Protein AF-A0A1D6FZP4-F1 (afdb_monomer)

Organism: Zea mays (NCBI:txid4577)

Sequence (259 aa):
MMRQAGRYMAEYQALAKRHPSFRERSENTDLIVEITL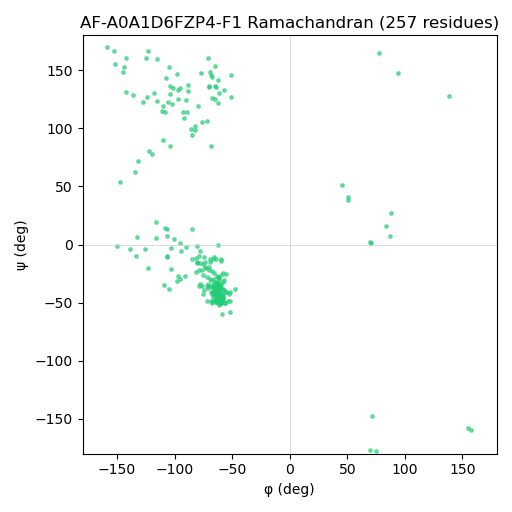QPWRAFAPDGVILFSDILTPLPAIGVPFDISDSKGPVIQSPVRSKEQVRELVPIDLDMLQFVGESLKILRNEIDGKAALLGFVGAPWTIATYIVEGGMTNTYTNIKSMCHTAPDVLKGLLSHLAQAISDYIIYQVNSGPSVYRYLIHGVDSFHLMCGSSGQNHISNRVVKAAGPKGHILNLGHGVLQKTPEEAVAHFFDVTRRLRYDTLFQGSVAEELHHVA

Nearest PDB structures (foldseek):
  2inf-assembly1_A  TM=8.864E-01  e=5.845E-16  Bacillus subtilis
  6w2o-assembly1_A  TM=7.306E-01  e=4.867E-17  Stenotrophomonas maltophilia K279a
  3gw0-assembly1_A-2  TM=8.784E-01  e=3.414E-14  Homo sapiens
  1r3w-assembly1_A-2  TM=7.003E-01  e=2.143E-15  Homo sapiens
  3gw3-assembly1_A-2  TM=6.972E-01  e=2.268E-15  Homo sapiens

Solvent-accessible surface area (backbone atoms only — not comparable to full-atom values): 14753 Å² total; per-residue (Å²): 136,96,62,83,55,46,86,87,38,67,67,48,45,55,49,40,68,76,46,71,50,64,63,57,43,46,65,34,39,68,48,21,38,52,50,33,43,49,39,42,77,74,66,64,51,69,59,43,56,60,51,65,56,65,64,67,62,34,54,33,27,67,43,61,68,47,76,43,96,88,63,40,48,37,32,88,76,47,52,84,45,64,67,55,51,68,65,50,45,78,59,43,62,78,82,45,46,47,57,31,52,26,51,38,53,46,50,61,75,48,64,75,73,38,44,43,26,48,72,42,42,26,39,62,42,51,48,46,34,43,38,62,23,26,78,75,91,74,55,62,57,54,58,48,30,55,75,78,36,44,68,41,52,50,51,45,39,52,52,38,24,49,40,50,17,54,50,41,40,48,56,51,71,37,42,92,87,56,55,33,38,39,37,32,36,72,78,52,59,68,83,72,62,55,78,90,77,49,64,62,46,57,49,46,36,53,53,38,55,46,82,74,41,69,43,84,37,52,74,87,54,86,54,94,83,58,58,64,69,58,53,51,48,52,52,51,55,59,67,64,63,47,58,84,60,70,66,68,64,69,83,78,68,72,75,76,78,79,125

Secondary structure (DSSP, 8-state):
---SSSTTSHHHHHHHHHS--HHHHHH-HHHHHHHHHHHHHHH--SEEE----TTTTTGGGT---EEETTTEEE-SS---SHHHHHT-----GGGGHHHHHHHHHHHHHHTTSSEEEEEEE-HHHHHHHHHHTB--SS-HHHHHHHHH-HHHHHHHHHHHHHHHHHHHHHHHHTSSS-EEEEEE--TTHHHHH-STT-HHHHHHHHHHT-TT-EEEE-TT---TTS-HHHHHHHHHHHHH--HHHHTSS-TTTGGGS--

pLDDT: mean 80.66, std 17.95, range [28.19, 98.0]

Mean predicted aligned error: 8.25 Å

InterPro domains:
  IPR000257 Uroporphyrinogen decarboxylase (URO-D) [PF01208] (1-178)
  IPR000257 Uroporphyrinogen decarboxylase (URO-D) [PF01208] (203-240)
  IPR000257 Uroporphyrinogen decarboxylase (URO-D) [PS00907] (117-133)
  IPR038071 UROD/MetE-like superfamily [G3DSA:3.20.20.210] (1-185)
  IPR038071 UROD/MetE-like superfamily [G3DSA:3.20.20.210] (186-243)
  IPR038071 UROD/MetE-like superfamily [SSF51726] (1-243)

Foldseek 3Di:
DDDLFDDVDPVRVVVCVVVVDPCCCAQALVSQLVRQCVSCVVPVDQETEGPHDQCLQQVQQVFDWDQDPVFGIFTPQAQQDLVSLVNTHAGDCVSVVSLLSNLAVNCVVNVNSHFYEYEHEQLVVNNLCRNVRGDDDPSVRVLVCLPPPVVSNLSSLVRSLRNLLVVLLSNPVSDPDGYAYEHEAPQPDCVRRHDDSPLVSVLSNQVSNALNYYHYDDHVPDDPPHDVVSVVVVVVSVVVSDSVVSPPDDPPPPPPPDD

Radius of gyration: 18.31 Å; Cα contacts (8 Å, |Δi|>4): 352; chains: 1; bounding box: 52×38×46 Å

Structure (mmCIF, N/CA/C/O backbone):
data_AF-A0A1D6FZP4-F1
#
_entry.id   AF-A0A1D6FZP4-F1
#
loop_
_atom_site.group_PDB
_atom_site.id
_atom_site.type_symbol
_atom_site.label_atom_id
_atom_site.label_alt_id
_atom_site.label_comp_id
_atom_site.label_asym_id
_atom_site.label_entity_id
_atom_site.label_seq_id
_atom_site.pdbx_PDB_ins_code
_atom_site.Cartn_x
_atom_site.Cartn_y
_atom_site.Cartn_z
_atom_site.occupancy
_atom_site.B_iso_or_equiv
_atom_site.auth_seq_id
_atom_site.auth_comp_id
_atom_site.auth_asym_id
_atom_site.auth_atom_id
_atom_site.pdbx_PDB_model_num
ATOM 1 N N . MET A 1 1 ? 16.747 -7.861 6.002 1.00 40.16 1 MET A N 1
ATOM 2 C CA . MET A 1 1 ? 15.660 -7.044 5.415 1.00 40.16 1 MET A CA 1
ATOM 3 C C . MET A 1 1 ? 15.426 -7.548 3.996 1.00 40.16 1 MET A C 1
ATOM 5 O O . MET A 1 1 ? 16.358 -7.472 3.212 1.00 40.16 1 MET A O 1
ATOM 9 N N . MET A 1 2 ? 14.255 -8.124 3.690 1.00 53.00 2 MET A N 1
ATOM 10 C CA . MET A 1 2 ? 13.933 -8.709 2.374 1.00 53.00 2 MET A CA 1
ATOM 11 C C . MET A 1 2 ? 13.001 -7.773 1.587 1.00 53.00 2 MET A C 1
ATOM 13 O O . MET A 1 2 ? 11.783 -7.895 1.660 1.00 53.00 2 MET A O 1
ATOM 17 N N . ARG A 1 3 ? 13.571 -6.786 0.887 1.00 69.12 3 ARG A N 1
ATOM 18 C CA . ARG A 1 3 ? 12.860 -5.930 -0.082 1.00 69.12 3 ARG A CA 1
ATOM 19 C C . ARG A 1 3 ? 13.598 -6.039 -1.414 1.00 69.12 3 ARG A C 1
ATOM 21 O O . ARG A 1 3 ? 14.808 -5.843 -1.415 1.00 69.12 3 ARG A O 1
ATOM 28 N N . GLN A 1 4 ? 12.897 -6.371 -2.503 1.00 75.25 4 GLN A N 1
ATOM 29 C CA . GLN A 1 4 ? 13.519 -6.575 -3.822 1.00 75.25 4 GLN A CA 1
ATOM 30 C C . GLN A 1 4 ? 14.142 -5.286 -4.364 1.00 75.25 4 GLN A C 1
ATOM 32 O O . GLN A 1 4 ? 15.299 -5.297 -4.760 1.00 75.25 4 GLN A O 1
ATOM 37 N N . ALA A 1 5 ? 13.413 -4.171 -4.324 1.00 76.62 5 ALA A N 1
ATOM 38 C CA . ALA A 1 5 ? 13.934 -2.841 -4.623 1.00 76.62 5 ALA A CA 1
ATOM 39 C C . ALA A 1 5 ? 14.144 -2.064 -3.317 1.00 76.62 5 ALA A C 1
ATOM 41 O O . ALA A 1 5 ? 13.293 -2.092 -2.419 1.00 76.62 5 ALA A O 1
ATOM 42 N N . GLY A 1 6 ? 15.273 -1.365 -3.185 1.00 81.31 6 GLY A N 1
ATOM 43 C CA . GLY A 1 6 ? 15.480 -0.482 -2.042 1.00 81.31 6 GLY A CA 1
ATOM 44 C C . GLY A 1 6 ? 16.931 -0.212 -1.678 1.00 81.31 6 GLY A C 1
ATOM 45 O O . GLY A 1 6 ? 17.852 -0.344 -2.474 1.00 81.31 6 GLY A O 1
ATOM 46 N N . ARG A 1 7 ? 17.122 0.179 -0.413 1.00 84.31 7 ARG A N 1
ATOM 47 C CA . ARG A 1 7 ? 18.347 0.807 0.113 1.00 84.31 7 ARG A CA 1
ATOM 48 C C . ARG A 1 7 ? 19.626 -0.024 -0.017 1.00 84.31 7 ARG A C 1
ATOM 50 O O . ARG A 1 7 ? 20.690 0.532 0.207 1.00 84.31 7 ARG A O 1
ATOM 57 N N . TYR A 1 8 ? 19.552 -1.309 -0.350 1.00 85.38 8 TYR A N 1
ATOM 58 C CA . TYR A 1 8 ? 20.747 -2.126 -0.567 1.00 85.38 8 TYR A CA 1
ATOM 59 C C . TYR A 1 8 ? 21.385 -1.899 -1.951 1.00 85.38 8 TYR A C 1
ATOM 61 O O . TYR A 1 8 ? 22.575 -2.153 -2.105 1.00 85.38 8 TYR A O 1
ATOM 69 N N . MET A 1 9 ? 20.631 -1.398 -2.939 1.00 89.88 9 MET A N 1
ATOM 70 C CA . MET A 1 9 ? 21.132 -1.145 -4.294 1.00 89.88 9 MET A CA 1
ATOM 71 C C . MET A 1 9 ? 21.722 0.262 -4.408 1.00 89.88 9 MET A C 1
ATOM 73 O O . MET A 1 9 ? 21.079 1.245 -4.032 1.00 89.88 9 MET A O 1
ATOM 77 N N . ALA A 1 10 ? 22.923 0.373 -4.980 1.00 92.94 10 ALA A N 1
ATOM 78 C CA . ALA A 1 10 ? 23.576 1.662 -5.215 1.00 92.94 10 ALA A CA 1
ATOM 79 C C . ALA A 1 10 ? 22.752 2.569 -6.150 1.00 92.94 10 ALA A C 1
ATOM 81 O O . ALA A 1 10 ? 22.640 3.769 -5.902 1.00 92.94 10 ALA A O 1
ATOM 82 N N . GLU A 1 11 ? 22.114 1.989 -7.170 1.00 93.88 11 GLU A N 1
ATOM 83 C CA . GLU A 1 11 ? 21.242 2.700 -8.115 1.00 93.88 11 GLU A CA 1
ATOM 84 C C . GLU A 1 11 ? 20.027 3.325 -7.417 1.00 93.88 11 GLU A C 1
ATOM 86 O O . GLU A 1 11 ? 19.772 4.522 -7.569 1.00 93.88 11 GLU A O 1
ATOM 91 N N . TYR A 1 12 ? 19.343 2.564 -6.554 1.00 93.56 12 TYR A N 1
ATOM 92 C CA . TYR A 1 12 ? 18.259 3.091 -5.724 1.00 93.56 12 TYR A CA 1
ATOM 93 C C . TYR A 1 12 ? 18.743 4.222 -4.813 1.00 93.56 12 TYR A C 1
ATOM 95 O O . TYR A 1 12 ? 18.070 5.243 -4.690 1.00 93.56 12 TYR A O 1
ATOM 103 N N . GLN A 1 13 ? 19.900 4.065 -4.159 1.00 92.38 13 GLN A N 1
ATOM 104 C CA . GLN A 1 13 ? 20.450 5.109 -3.290 1.00 92.38 13 GLN A CA 1
ATOM 105 C C . GLN A 1 13 ? 20.763 6.392 -4.071 1.00 92.38 13 GLN A C 1
ATOM 107 O O . GLN A 1 13 ? 20.492 7.484 -3.575 1.00 92.38 13 GLN A O 1
ATOM 112 N N . ALA A 1 14 ? 21.313 6.282 -5.284 1.00 95.38 14 ALA A N 1
ATOM 113 C CA . ALA A 1 14 ? 21.582 7.429 -6.146 1.00 95.38 14 ALA A CA 1
ATOM 114 C C . ALA A 1 14 ? 20.284 8.131 -6.575 1.00 95.38 14 ALA A C 1
ATOM 116 O O . ALA A 1 14 ? 20.193 9.355 -6.492 1.00 95.38 14 ALA A O 1
ATOM 117 N N . LEU A 1 15 ? 19.257 7.364 -6.955 1.00 94.94 15 LEU A N 1
ATOM 118 C CA . LEU A 1 15 ? 17.934 7.896 -7.284 1.00 94.94 15 LEU A CA 1
ATOM 119 C C . LEU A 1 15 ? 17.285 8.570 -6.067 1.00 94.94 15 LEU A C 1
ATOM 121 O O . LEU A 1 15 ? 16.807 9.694 -6.180 1.00 94.94 15 LEU A O 1
ATOM 125 N N . ALA A 1 16 ? 17.348 7.948 -4.889 1.00 92.62 16 ALA A N 1
ATOM 126 C CA . ALA A 1 16 ? 16.826 8.494 -3.636 1.00 92.62 16 ALA A CA 1
ATOM 127 C C . ALA A 1 16 ? 17.522 9.793 -3.200 1.00 92.62 16 ALA A C 1
ATOM 129 O O . ALA A 1 16 ? 16.909 10.609 -2.527 1.00 92.62 16 ALA A O 1
ATOM 130 N N . LYS A 1 17 ? 18.793 10.003 -3.570 1.00 94.25 17 LYS A N 1
ATOM 131 C CA . LYS A 1 17 ? 19.485 11.282 -3.336 1.00 94.25 17 LYS A CA 1
ATOM 132 C C . LYS A 1 17 ? 18.964 12.397 -4.244 1.00 94.25 17 LYS A C 1
ATOM 134 O O . LYS A 1 17 ? 18.947 13.545 -3.820 1.00 94.25 17 LYS A O 1
ATOM 139 N N . ARG A 1 18 ? 18.558 12.068 -5.477 1.00 95.75 18 ARG A N 1
ATOM 140 C CA . ARG A 1 18 ? 17.974 13.029 -6.432 1.00 95.75 18 ARG A CA 1
ATOM 141 C C . ARG A 1 18 ? 16.506 13.334 -6.127 1.00 95.75 18 ARG A C 1
ATOM 143 O O . ARG A 1 18 ? 16.094 14.475 -6.274 1.00 95.75 18 ARG A O 1
ATOM 150 N N . HIS A 1 19 ? 15.769 12.329 -5.658 1.00 94.81 19 HIS A N 1
ATOM 151 C CA . HIS A 1 19 ? 14.359 12.407 -5.270 1.00 94.81 19 HIS A CA 1
ATOM 152 C C . HIS A 1 19 ? 14.227 12.039 -3.782 1.00 94.81 19 HIS A C 1
ATOM 154 O O . HIS A 1 19 ? 13.910 10.888 -3.452 1.00 94.81 19 HIS A O 1
ATOM 160 N N . PRO A 1 20 ? 14.552 12.968 -2.859 1.00 90.25 20 PRO A N 1
ATOM 161 C CA . PRO A 1 20 ? 14.614 12.673 -1.426 1.00 90.25 20 PRO A CA 1
ATOM 162 C C . PRO A 1 20 ? 13.252 12.267 -0.854 1.00 90.25 20 PRO A C 1
ATOM 164 O O . PRO A 1 20 ? 13.182 11.387 0.011 1.00 90.25 20 PRO A O 1
ATOM 167 N N . SER A 1 21 ? 12.164 12.834 -1.383 1.00 90.81 21 SER A N 1
ATOM 168 C CA . SER A 1 21 ? 10.808 12.510 -0.952 1.00 90.81 21 SER A CA 1
ATOM 169 C C . SER A 1 21 ? 10.459 11.058 -1.282 1.00 90.81 21 SER A C 1
ATOM 171 O O . SER A 1 21 ? 10.567 10.591 -2.417 1.00 90.81 21 SER A O 1
ATOM 173 N N . PHE A 1 22 ? 10.037 10.306 -0.266 1.00 89.75 22 PHE A N 1
ATOM 174 C CA . PHE A 1 22 ? 9.531 8.952 -0.481 1.00 89.75 22 PHE A CA 1
ATOM 175 C C . PHE A 1 22 ? 8.152 8.962 -1.153 1.00 89.75 22 PHE A C 1
ATOM 177 O O . PHE A 1 22 ? 7.908 8.111 -2.007 1.00 89.75 22 PHE A O 1
ATOM 184 N N . ARG A 1 23 ? 7.286 9.937 -0.825 1.00 90.31 23 ARG A N 1
ATOM 185 C CA . ARG A 1 23 ? 5.983 10.093 -1.495 1.00 90.31 23 ARG A CA 1
ATOM 186 C C . ARG A 1 23 ? 6.171 10.341 -2.984 1.00 90.31 23 ARG A C 1
ATOM 188 O O . ARG A 1 23 ? 5.616 9.604 -3.778 1.00 90.31 23 ARG A O 1
ATOM 195 N N . GLU A 1 24 ? 7.067 11.253 -3.363 1.00 94.12 24 GLU A N 1
ATOM 196 C CA . GLU A 1 24 ? 7.380 11.507 -4.778 1.00 94.12 24 GLU A CA 1
ATOM 197 C C . GLU A 1 24 ? 7.765 10.215 -5.512 1.00 94.12 24 GLU A C 1
ATOM 199 O O . GLU A 1 24 ? 7.201 9.887 -6.548 1.00 94.12 24 GLU A O 1
ATOM 204 N N . ARG A 1 25 ? 8.671 9.419 -4.935 1.00 94.44 25 ARG A N 1
ATOM 205 C CA . ARG A 1 25 ? 9.115 8.158 -5.547 1.00 94.44 25 ARG A CA 1
ATOM 206 C C . ARG A 1 25 ? 8.046 7.067 -5.604 1.00 94.44 25 ARG A C 1
ATOM 208 O O . ARG A 1 25 ? 8.200 6.143 -6.393 1.00 94.44 25 ARG A O 1
ATOM 215 N N . SER A 1 26 ? 7.027 7.129 -4.750 1.00 92.19 26 SER A N 1
ATOM 216 C CA . SER A 1 26 ? 5.940 6.139 -4.674 1.00 92.19 26 SER A CA 1
ATOM 217 C C . SER A 1 26 ? 4.631 6.612 -5.312 1.00 92.19 26 SER A C 1
ATOM 219 O O . SER A 1 26 ? 3.688 5.826 -5.383 1.00 92.19 26 SER A O 1
ATOM 221 N N . GLU A 1 27 ? 4.585 7.856 -5.801 1.00 94.75 27 GLU A N 1
ATOM 222 C CA . GLU A 1 27 ? 3.413 8.482 -6.433 1.00 94.75 27 GLU A CA 1
ATOM 223 C C . GLU A 1 27 ? 3.715 9.035 -7.843 1.00 94.75 27 GLU A C 1
ATOM 225 O O . GLU A 1 27 ? 2.812 9.489 -8.539 1.00 94.75 27 GLU A O 1
ATOM 230 N N . ASN A 1 28 ? 4.970 8.973 -8.306 1.00 96.81 28 ASN A N 1
ATOM 231 C CA . ASN A 1 28 ? 5.364 9.331 -9.670 1.00 96.81 28 ASN A CA 1
ATOM 232 C C . ASN A 1 28 ? 5.585 8.076 -10.529 1.00 96.81 28 ASN A C 1
ATOM 234 O O . ASN A 1 28 ? 6.464 7.268 -10.224 1.00 96.81 28 ASN A O 1
ATOM 238 N N . THR A 1 29 ? 4.828 7.948 -11.622 1.00 97.25 29 THR A N 1
ATOM 239 C CA . THR A 1 29 ? 4.851 6.788 -12.528 1.00 97.25 29 THR A CA 1
ATOM 240 C C . THR A 1 29 ? 6.261 6.422 -13.009 1.00 97.25 29 THR A C 1
ATOM 242 O O . THR A 1 29 ? 6.660 5.264 -12.889 1.00 97.25 29 THR A O 1
ATOM 245 N N . ASP A 1 30 ? 7.057 7.387 -13.480 1.00 97.62 30 ASP A N 1
ATOM 246 C CA . ASP A 1 30 ? 8.403 7.121 -14.010 1.00 97.62 30 ASP A CA 1
ATOM 247 C C . ASP A 1 30 ? 9.347 6.595 -12.922 1.00 97.62 30 ASP A C 1
ATOM 249 O O . ASP A 1 30 ? 10.099 5.640 -13.135 1.00 97.62 30 ASP A O 1
ATOM 253 N N . LEU A 1 31 ? 9.283 7.185 -11.724 1.00 97.88 31 LEU A N 1
ATOM 254 C CA . LEU A 1 31 ? 10.105 6.761 -10.590 1.00 97.88 31 LEU A CA 1
ATOM 255 C C . LEU A 1 31 ? 9.691 5.380 -10.076 1.00 97.88 31 LEU A C 1
ATOM 257 O O . LEU A 1 31 ? 10.561 4.563 -9.771 1.00 97.88 31 LEU A O 1
ATOM 261 N N . ILE A 1 32 ? 8.388 5.096 -10.011 1.00 96.88 32 ILE A N 1
ATOM 262 C CA . ILE A 1 32 ? 7.859 3.784 -9.619 1.00 96.88 32 ILE A CA 1
ATOM 263 C C . ILE A 1 32 ? 8.359 2.708 -10.582 1.00 96.88 32 ILE A C 1
ATOM 265 O O . ILE A 1 32 ? 8.885 1.683 -10.133 1.00 96.88 32 ILE A O 1
ATOM 269 N N . VAL A 1 33 ? 8.211 2.934 -11.891 1.00 97.31 33 VAL A N 1
ATOM 270 C CA . VAL A 1 33 ? 8.641 1.992 -12.931 1.00 97.31 33 VAL A CA 1
ATOM 271 C C . VAL A 1 33 ? 10.145 1.755 -12.838 1.00 97.31 33 VAL A C 1
ATOM 273 O O . VAL A 1 33 ? 10.579 0.606 -12.747 1.00 97.31 33 VAL A O 1
ATOM 276 N N . GLU A 1 34 ? 10.940 2.824 -12.784 1.00 97.56 34 GLU A N 1
ATOM 277 C CA . GLU A 1 34 ? 12.398 2.729 -12.721 1.00 97.56 34 GLU A CA 1
ATOM 278 C C . GLU A 1 34 ? 12.866 1.953 -11.485 1.00 97.56 34 GLU A C 1
ATOM 280 O O . GLU A 1 34 ? 13.624 0.990 -11.605 1.00 97.56 34 GLU A O 1
ATOM 285 N N . ILE A 1 35 ? 12.372 2.308 -10.296 1.00 97.12 35 ILE A N 1
ATOM 286 C CA . ILE A 1 35 ? 12.748 1.631 -9.047 1.00 97.12 35 ILE A CA 1
ATOM 287 C C . ILE A 1 35 ? 12.330 0.156 -9.073 1.00 97.12 35 ILE A C 1
ATOM 289 O O . ILE A 1 35 ? 13.083 -0.706 -8.616 1.00 97.12 35 ILE A O 1
ATOM 293 N N . THR A 1 36 ? 11.144 -0.146 -9.602 1.00 95.69 36 THR A N 1
ATOM 294 C CA . THR A 1 36 ? 10.637 -1.521 -9.683 1.00 95.69 36 THR A CA 1
ATOM 295 C C . THR A 1 36 ? 11.490 -2.387 -10.617 1.00 95.69 36 THR A C 1
ATOM 297 O O . THR A 1 36 ? 11.746 -3.553 -10.313 1.00 95.69 36 THR A O 1
ATOM 300 N N . LEU A 1 37 ? 11.978 -1.828 -11.731 1.00 96.62 37 LEU A N 1
ATOM 301 C CA . LEU A 1 37 ? 12.765 -2.566 -12.722 1.00 96.62 37 LEU A CA 1
ATOM 302 C C . LEU A 1 37 ? 14.241 -2.749 -12.342 1.00 96.62 37 LEU A C 1
ATOM 304 O O . LEU A 1 37 ? 14.892 -3.619 -12.915 1.00 96.62 37 LEU A O 1
ATOM 308 N N . GLN A 1 38 ? 14.782 -2.001 -11.378 1.00 96.38 38 GLN A N 1
ATOM 309 C CA . GLN A 1 38 ? 16.175 -2.159 -10.923 1.00 96.38 38 GLN A CA 1
ATOM 310 C C . GLN A 1 38 ? 16.538 -3.610 -10.543 1.00 96.38 38 GLN A C 1
ATOM 312 O O . GLN A 1 38 ? 17.439 -4.180 -11.163 1.00 96.38 38 GLN A O 1
ATOM 317 N N . PRO A 1 39 ? 15.853 -4.270 -9.584 1.00 94.00 39 PRO A N 1
ATOM 318 C CA . PRO A 1 39 ? 16.150 -5.666 -9.261 1.00 94.00 39 PRO A CA 1
ATOM 319 C C . PRO A 1 39 ? 15.821 -6.623 -10.410 1.00 94.00 39 PRO A C 1
ATOM 321 O O . PRO A 1 39 ? 16.486 -7.648 -10.553 1.00 94.00 39 PRO A O 1
ATOM 324 N N . TRP A 1 40 ? 14.826 -6.291 -11.240 1.00 94.31 40 TRP A N 1
ATOM 325 C CA . TRP A 1 40 ? 14.488 -7.074 -12.427 1.00 94.31 40 TRP A CA 1
ATOM 326 C C . TRP A 1 40 ? 15.654 -7.128 -13.419 1.00 94.31 40 TRP A C 1
ATOM 328 O O . TRP A 1 40 ? 16.078 -8.211 -13.810 1.00 94.31 40 TRP A O 1
ATOM 338 N N . ARG A 1 41 ? 16.236 -5.973 -13.755 1.00 95.44 41 ARG A N 1
ATOM 339 C CA . ARG A 1 41 ? 17.390 -5.860 -14.658 1.00 95.44 41 ARG A CA 1
ATOM 340 C C . ARG A 1 41 ? 18.649 -6.501 -14.072 1.00 95.44 41 ARG A C 1
ATOM 342 O O . ARG A 1 41 ? 19.420 -7.102 -14.812 1.00 95.44 41 ARG A O 1
ATOM 349 N N . ALA A 1 42 ? 18.853 -6.382 -12.760 1.00 94.25 42 ALA A N 1
ATOM 350 C CA . ALA A 1 42 ? 20.051 -6.889 -12.096 1.00 94.25 42 ALA A CA 1
ATOM 351 C C . ALA A 1 42 ? 20.054 -8.416 -11.911 1.00 94.25 42 ALA A C 1
ATOM 353 O O . ALA A 1 42 ? 21.118 -9.032 -11.982 1.00 94.25 42 ALA A O 1
ATOM 354 N N . PHE A 1 43 ? 18.891 -9.025 -11.646 1.00 93.69 43 PHE A N 1
ATOM 355 C CA . PHE A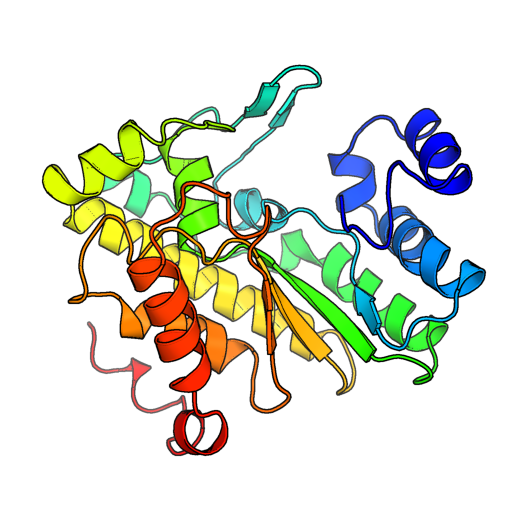 1 43 ? 18.823 -10.416 -11.176 1.00 93.69 43 PHE A CA 1
ATOM 356 C C . PHE A 1 43 ? 17.797 -11.298 -11.894 1.00 93.69 43 PHE A C 1
ATOM 358 O O . PHE A 1 43 ? 17.801 -12.503 -11.661 1.00 93.69 43 PHE A O 1
ATOM 365 N N . ALA A 1 44 ? 16.922 -10.727 -12.725 1.00 92.81 44 ALA A N 1
ATOM 366 C CA . ALA A 1 44 ? 15.853 -11.436 -13.430 1.00 92.81 44 ALA A CA 1
ATOM 367 C C . ALA A 1 44 ? 15.039 -12.428 -12.551 1.00 92.81 44 ALA A C 1
ATOM 369 O O . ALA A 1 44 ? 14.896 -13.593 -12.921 1.00 92.81 44 ALA A O 1
ATOM 370 N N . PRO A 1 45 ? 14.517 -12.014 -11.374 1.00 92.25 45 PRO A N 1
ATOM 371 C CA . PRO A 1 45 ? 13.728 -12.882 -10.500 1.00 92.25 45 PRO A CA 1
ATOM 372 C C . PRO A 1 45 ? 12.403 -13.313 -11.142 1.00 92.25 45 PRO A C 1
ATOM 374 O O . PRO A 1 45 ? 11.792 -12.552 -11.884 1.00 92.25 45 PRO A O 1
ATOM 377 N N . ASP A 1 46 ? 11.868 -14.464 -10.731 1.00 90.44 46 ASP A N 1
ATOM 378 C CA . ASP A 1 46 ? 10.577 -14.985 -11.220 1.00 90.44 46 ASP A CA 1
ATOM 379 C C . ASP A 1 46 ? 9.360 -14.107 -10.863 1.00 90.44 46 ASP A C 1
ATOM 381 O O . ASP A 1 46 ? 8.258 -14.306 -11.381 1.00 90.44 46 ASP A O 1
ATOM 385 N N . GLY A 1 47 ? 9.533 -13.143 -9.955 1.00 88.94 47 GLY A N 1
ATOM 386 C CA . GLY A 1 47 ? 8.494 -12.215 -9.530 1.00 88.94 47 GLY A CA 1
ATOM 387 C C . GLY A 1 47 ? 9.042 -10.815 -9.285 1.00 88.94 47 GLY A C 1
ATOM 388 O O . GLY A 1 47 ? 10.019 -10.652 -8.553 1.00 88.94 47 GLY A O 1
ATOM 389 N N . VAL A 1 48 ? 8.366 -9.817 -9.848 1.00 91.19 48 VAL A N 1
ATOM 390 C CA . VAL A 1 48 ? 8.666 -8.389 -9.713 1.00 91.19 48 VAL A CA 1
ATOM 391 C C . VAL A 1 48 ? 7.510 -7.722 -8.983 1.00 91.19 48 VAL A C 1
ATOM 393 O O . VAL A 1 48 ? 6.366 -7.822 -9.418 1.00 91.19 48 VAL A O 1
ATOM 396 N N . ILE A 1 49 ? 7.788 -7.054 -7.867 1.00 91.06 49 ILE A N 1
ATOM 397 C CA . ILE A 1 49 ? 6.765 -6.367 -7.071 1.00 91.06 49 ILE A CA 1
ATOM 398 C C . ILE A 1 49 ? 6.752 -4.863 -7.324 1.00 91.06 49 ILE A C 1
ATOM 400 O O . ILE A 1 49 ? 7.804 -4.229 -7.305 1.00 91.06 49 ILE A O 1
ATOM 404 N N . LEU A 1 50 ? 5.553 -4.300 -7.500 1.00 92.56 50 LEU A N 1
ATOM 405 C CA . LEU A 1 50 ? 5.337 -2.859 -7.599 1.00 92.56 50 LEU A CA 1
ATOM 406 C C . LEU A 1 50 ? 5.998 -2.121 -6.424 1.00 92.56 50 LEU A C 1
ATOM 408 O O . LEU A 1 50 ? 5.720 -2.410 -5.256 1.00 92.56 50 LEU A O 1
ATOM 412 N N . PHE A 1 51 ? 6.828 -1.125 -6.728 1.00 93.75 51 PHE A N 1
ATOM 413 C CA . PHE A 1 51 ? 7.294 -0.169 -5.733 1.00 93.75 51 PHE A CA 1
ATOM 414 C C . PHE A 1 51 ? 6.152 0.781 -5.341 1.00 93.75 51 PHE A C 1
ATOM 416 O O . PHE A 1 51 ? 5.767 1.656 -6.107 1.00 93.75 51 PHE A O 1
ATOM 423 N N . SER A 1 52 ? 5.595 0.598 -4.146 1.00 90.50 52 SER A N 1
ATOM 424 C CA . SER A 1 52 ? 4.507 1.422 -3.609 1.00 90.50 52 SER A CA 1
ATOM 425 C C . SER A 1 52 ? 4.549 1.433 -2.077 1.00 90.50 52 SER A C 1
ATOM 427 O O . SER A 1 52 ? 5.253 0.623 -1.459 1.00 90.50 52 SER A O 1
ATOM 429 N N . ASP A 1 53 ? 3.811 2.351 -1.456 1.00 91.12 53 ASP A N 1
ATOM 430 C CA . ASP A 1 53 ? 3.613 2.390 -0.011 1.00 91.12 53 ASP A CA 1
ATOM 431 C C . ASP A 1 53 ? 2.282 1.733 0.372 1.00 91.12 53 ASP A C 1
ATOM 433 O O . ASP A 1 53 ? 1.290 1.825 -0.349 1.00 91.12 53 ASP A O 1
ATOM 437 N N . ILE A 1 54 ? 2.218 1.083 1.538 1.00 90.81 54 ILE A N 1
ATOM 438 C CA . ILE A 1 54 ? 0.942 0.510 1.998 1.00 90.81 54 ILE A CA 1
ATOM 439 C C . ILE A 1 54 ? -0.096 1.597 2.306 1.00 90.81 54 ILE A C 1
ATOM 441 O O . ILE A 1 54 ? -1.290 1.315 2.251 1.00 90.81 54 ILE A O 1
ATOM 445 N N . LEU A 1 55 ? 0.342 2.819 2.624 1.00 94.06 55 LEU A N 1
ATOM 446 C CA . LEU A 1 55 ? -0.513 3.952 2.967 1.00 94.06 55 LEU A CA 1
ATOM 447 C C . LEU A 1 55 ? -0.913 4.786 1.746 1.00 94.06 55 LEU A C 1
ATOM 449 O O . LEU A 1 55 ? -1.704 5.712 1.900 1.00 94.06 55 LEU A O 1
ATOM 453 N N . THR A 1 56 ? -0.435 4.452 0.541 1.00 94.31 56 THR A N 1
ATOM 454 C CA . THR A 1 56 ? -0.804 5.136 -0.711 1.00 94.31 56 THR A CA 1
ATOM 455 C C . THR A 1 56 ? -2.324 5.347 -0.874 1.00 94.31 56 THR A C 1
ATOM 457 O O . THR A 1 56 ? -2.707 6.433 -1.297 1.00 94.31 56 THR A O 1
ATOM 460 N N . PRO A 1 57 ? -3.218 4.407 -0.489 1.00 95.31 57 PRO A N 1
ATOM 461 C CA . PRO A 1 57 ? -4.667 4.614 -0.604 1.00 95.31 57 PRO A CA 1
ATOM 462 C C . PRO A 1 57 ? -5.288 5.574 0.423 1.00 95.31 57 PRO A C 1
ATOM 464 O O . PRO A 1 57 ? -6.461 5.907 0.285 1.00 95.31 57 PRO A O 1
ATOM 467 N N . LEU A 1 58 ? -4.568 5.991 1.473 1.00 96.19 58 LEU A N 1
ATOM 468 C CA . LEU A 1 58 ? -5.161 6.760 2.576 1.00 96.19 58 LEU A CA 1
ATOM 469 C C . LEU A 1 58 ? -5.772 8.104 2.143 1.00 96.19 58 LEU A C 1
ATOM 471 O O . LEU A 1 58 ? -6.919 8.365 2.515 1.00 96.19 58 LEU A O 1
ATOM 475 N N . PRO A 1 59 ? -5.097 8.942 1.329 1.00 96.50 59 PRO A N 1
ATOM 476 C CA . PRO A 1 59 ? -5.692 10.194 0.873 1.00 96.50 59 PRO A CA 1
ATOM 477 C C . PRO A 1 59 ? -6.966 9.966 0.050 1.00 96.50 59 PRO A C 1
ATOM 479 O O . PRO A 1 59 ? -7.914 10.732 0.185 1.00 96.50 59 PRO A O 1
ATOM 482 N N . ALA A 1 60 ? -7.019 8.874 -0.723 1.00 97.25 60 ALA A N 1
ATOM 483 C CA . ALA A 1 60 ? -8.166 8.510 -1.554 1.00 97.25 60 ALA A CA 1
ATOM 484 C C . ALA A 1 60 ? -9.406 8.076 -0.750 1.00 97.25 60 ALA A C 1
ATOM 486 O O . ALA A 1 60 ? -10.497 8.040 -1.305 1.00 97.25 60 ALA A O 1
ATOM 487 N N . ILE A 1 61 ? -9.264 7.768 0.545 1.00 97.75 61 ILE A N 1
ATOM 488 C CA . ILE A 1 61 ? -10.386 7.501 1.468 1.00 97.75 61 ILE A CA 1
ATOM 489 C C . ILE A 1 61 ? -10.622 8.649 2.463 1.00 97.75 61 ILE A C 1
ATOM 491 O O . ILE A 1 61 ? -11.328 8.486 3.458 1.00 97.75 61 ILE A O 1
ATOM 495 N N . GLY A 1 62 ? -10.018 9.817 2.218 1.00 96.62 62 GLY A N 1
ATOM 496 C CA . GLY A 1 62 ? -10.179 11.006 3.058 1.00 96.62 62 GLY A CA 1
ATOM 497 C C . GLY A 1 62 ? -9.262 11.058 4.282 1.00 96.62 62 GLY A C 1
ATOM 498 O O . GLY A 1 62 ? -9.503 11.853 5.186 1.00 96.62 62 GLY A O 1
ATOM 499 N N . VAL A 1 63 ? -8.200 10.246 4.331 1.00 97.12 63 VAL A N 1
ATOM 500 C CA . VAL A 1 63 ? -7.215 10.256 5.425 1.00 97.12 63 VAL A CA 1
ATOM 501 C C . VAL A 1 63 ? -5.878 10.807 4.915 1.00 97.12 63 VAL A C 1
ATOM 503 O O . VAL A 1 63 ? -5.032 10.050 4.438 1.00 97.12 63 VAL A O 1
ATOM 506 N N . PRO A 1 64 ? -5.643 12.128 4.984 1.00 94.94 64 PRO A N 1
ATOM 507 C CA . PRO A 1 64 ? -4.359 12.691 4.593 1.00 94.94 64 PRO A CA 1
ATOM 508 C C . PRO A 1 64 ? -3.255 12.256 5.565 1.00 94.94 64 PRO A C 1
ATOM 510 O O . PRO A 1 64 ? -3.462 12.146 6.778 1.00 94.94 64 PRO A O 1
ATOM 513 N N . PHE A 1 65 ? -2.058 12.040 5.027 1.00 95.06 65 PHE A N 1
ATOM 514 C CA . PHE A 1 65 ? -0.869 11.747 5.814 1.00 95.06 65 PHE A CA 1
ATOM 515 C C . PHE A 1 65 ? 0.369 12.389 5.189 1.00 95.06 65 PHE A C 1
ATOM 517 O O . PHE A 1 65 ? 0.458 12.572 3.972 1.00 95.06 65 PHE A O 1
ATOM 524 N N . ASP A 1 66 ? 1.343 12.673 6.043 1.00 92.31 66 ASP A N 1
ATOM 525 C CA . ASP A 1 66 ? 2.656 13.177 5.661 1.00 92.31 66 ASP A CA 1
ATOM 526 C C . ASP A 1 66 ? 3.733 12.155 6.013 1.00 92.31 66 ASP A C 1
ATOM 528 O O . ASP A 1 66 ? 3.535 11.298 6.873 1.00 92.31 66 ASP A O 1
ATOM 532 N N . ILE A 1 67 ? 4.902 12.255 5.381 1.00 89.75 67 ILE A N 1
ATOM 533 C CA . ILE A 1 67 ? 6.076 11.463 5.758 1.00 89.75 67 ILE A CA 1
ATOM 534 C C . ILE A 1 67 ? 7.116 12.403 6.355 1.00 89.75 67 ILE A C 1
ATOM 536 O O . ILE A 1 67 ? 7.667 13.258 5.672 1.00 89.75 67 ILE A O 1
ATOM 540 N N . SER A 1 68 ? 7.394 12.220 7.642 1.00 87.62 68 SER A N 1
ATOM 541 C CA . SER A 1 68 ? 8.478 12.891 8.350 1.00 87.62 68 SER A CA 1
ATOM 542 C C . SER A 1 68 ? 9.775 12.090 8.238 1.00 87.62 68 SER A C 1
ATOM 544 O O . SER A 1 68 ? 9.775 10.880 8.472 1.00 87.62 68 SER A O 1
ATOM 546 N N . ASP A 1 69 ? 10.900 12.769 8.007 1.00 77.75 69 ASP A N 1
ATOM 547 C CA . ASP A 1 69 ? 12.227 12.134 7.936 1.00 77.75 69 ASP A CA 1
ATOM 548 C C . ASP A 1 69 ? 12.612 11.368 9.210 1.00 77.75 69 ASP A C 1
ATOM 550 O O . ASP A 1 69 ? 13.309 10.356 9.146 1.00 77.75 69 ASP A O 1
ATOM 554 N N . SER A 1 70 ? 12.152 11.835 10.376 1.00 81.12 70 SER A N 1
ATOM 555 C CA . SER A 1 70 ? 12.486 11.230 11.673 1.00 81.12 70 SER A CA 1
ATOM 556 C C . SER A 1 70 ? 11.409 10.288 12.206 1.00 81.12 70 SER A C 1
ATOM 558 O O . SER A 1 70 ? 11.735 9.325 12.897 1.00 81.12 70 SER A O 1
ATOM 560 N N . LYS A 1 71 ? 10.131 10.552 11.902 1.00 82.12 71 LYS A N 1
ATOM 561 C CA . LYS A 1 71 ? 8.990 9.822 12.485 1.00 82.12 71 LYS A CA 1
ATOM 562 C C . LYS A 1 71 ? 8.307 8.853 11.517 1.00 82.12 71 LYS A C 1
ATOM 564 O O . LYS A 1 71 ? 7.486 8.052 11.954 1.00 82.12 71 LYS A O 1
ATOM 569 N N . GLY A 1 72 ? 8.646 8.899 10.229 1.00 88.25 72 GLY A N 1
ATOM 570 C CA . GLY A 1 72 ? 7.930 8.155 9.199 1.00 88.25 72 GLY A CA 1
ATOM 571 C C . GLY A 1 72 ? 6.538 8.750 8.946 1.00 88.25 72 GLY A C 1
ATOM 572 O O . GLY A 1 72 ? 6.389 9.970 9.042 1.00 88.25 72 GLY A O 1
ATOM 573 N N . PRO A 1 73 ? 5.528 7.936 8.591 1.00 91.94 73 PRO A N 1
ATOM 574 C CA . PRO A 1 73 ? 4.185 8.431 8.315 1.00 91.94 73 PRO A CA 1
ATOM 575 C C . PRO A 1 73 ? 3.539 9.056 9.555 1.00 91.94 73 PRO A C 1
ATOM 577 O O . PRO A 1 73 ? 3.584 8.483 10.646 1.00 91.94 73 PRO A O 1
ATOM 580 N N . VAL A 1 74 ? 2.913 10.214 9.364 1.00 95.06 74 VAL A N 1
ATOM 581 C CA . VAL A 1 74 ? 2.198 10.984 10.383 1.00 95.06 74 VAL A CA 1
ATOM 582 C C . VAL A 1 74 ? 0.798 11.295 9.867 1.00 95.06 74 VAL A C 1
ATOM 584 O O . VAL A 1 74 ? 0.641 11.913 8.817 1.00 95.06 74 VAL A O 1
ATOM 587 N N . ILE A 1 75 ? -0.216 10.883 10.624 1.00 96.19 75 ILE A N 1
ATOM 588 C CA . ILE A 1 75 ? -1.629 11.164 10.354 1.00 96.19 75 ILE A CA 1
ATOM 589 C C . ILE A 1 75 ? -2.099 12.169 11.402 1.00 96.19 75 ILE A C 1
ATOM 591 O O . ILE A 1 75 ? -2.130 11.866 12.596 1.00 96.19 75 ILE A O 1
ATOM 595 N N . GLN A 1 76 ? -2.432 13.379 10.952 1.00 91.62 76 GLN A N 1
ATOM 596 C CA . GLN A 1 76 ? -2.739 14.506 11.841 1.00 91.62 76 GLN A CA 1
ATOM 597 C C . GLN A 1 76 ? -4.063 14.322 12.597 1.00 91.62 76 GLN A C 1
ATOM 599 O O . GLN A 1 76 ? -4.193 14.779 13.733 1.00 91.62 76 GLN A O 1
ATOM 604 N N . SER A 1 77 ? -5.016 13.604 11.996 1.00 94.69 77 SER A N 1
ATOM 605 C CA . SER A 1 77 ? -6.348 13.356 12.556 1.00 94.69 77 SER A CA 1
ATOM 606 C C . SER A 1 77 ? -6.617 11.851 12.680 1.00 94.69 77 SER A C 1
ATOM 608 O O . SER A 1 77 ? -7.274 11.271 11.818 1.00 94.69 77 SER A O 1
ATOM 610 N N . PRO A 1 78 ? -6.102 11.184 13.734 1.00 97.06 78 PRO A N 1
ATOM 611 C CA . PRO A 1 78 ? -6.344 9.761 13.947 1.00 97.06 78 PRO A CA 1
ATOM 612 C C . PRO A 1 78 ? -7.831 9.443 14.151 1.00 97.06 78 PRO A C 1
ATOM 614 O O . PRO A 1 78 ? -8.527 10.171 14.863 1.00 97.06 78 PRO A O 1
ATOM 617 N N . VAL A 1 79 ? -8.304 8.323 13.597 1.00 97.62 79 VAL A N 1
ATOM 618 C CA . VAL A 1 79 ? -9.714 7.892 13.692 1.00 97.62 79 VAL A CA 1
ATOM 619 C C . VAL A 1 79 ? -9.922 7.034 14.938 1.00 97.62 79 VAL A C 1
ATOM 621 O O . VAL A 1 79 ? -9.372 5.939 15.042 1.00 97.62 79 VAL A O 1
ATOM 624 N N . ARG A 1 80 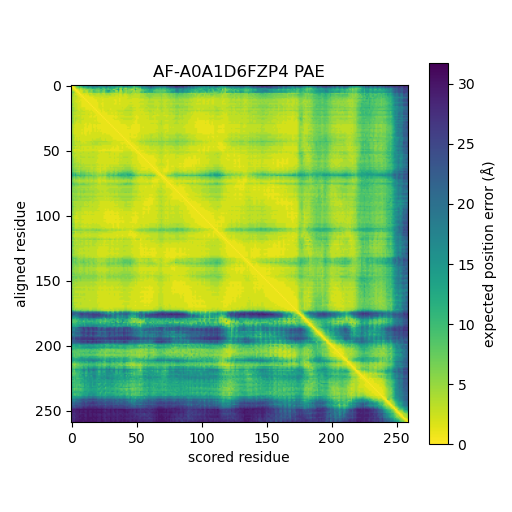? -10.710 7.530 15.897 1.00 96.44 80 ARG A N 1
ATOM 625 C CA . ARG A 1 80 ? -10.968 6.889 17.201 1.00 96.44 80 ARG A CA 1
ATOM 626 C C . ARG A 1 80 ? -12.430 6.973 17.664 1.00 96.44 80 ARG A C 1
ATOM 628 O O . ARG A 1 80 ? -12.760 6.372 18.684 1.00 96.44 80 ARG A O 1
ATOM 635 N N . SER A 1 81 ? -13.312 7.664 16.936 1.00 97.75 81 SER A N 1
ATOM 636 C CA . SER A 1 81 ? -14.749 7.766 17.244 1.00 97.75 81 SER A CA 1
ATOM 637 C C . SER A 1 81 ? -15.651 7.303 16.092 1.00 97.75 81 SER A C 1
ATOM 639 O O . SER A 1 81 ? -15.201 7.137 14.957 1.00 97.75 81 SER A O 1
ATOM 641 N N . LYS A 1 82 ? -16.949 7.095 16.376 1.00 96.69 82 LYS A N 1
ATOM 642 C CA . LYS A 1 82 ? -17.944 6.716 15.352 1.00 96.69 82 LYS A CA 1
ATOM 643 C C . LYS A 1 82 ? -18.125 7.827 14.312 1.00 96.69 82 LYS A C 1
ATOM 645 O O . LYS A 1 82 ? -18.358 7.533 13.147 1.00 96.69 82 LYS A O 1
ATOM 650 N N . GLU A 1 83 ? -18.014 9.082 14.728 1.00 97.62 83 GLU A N 1
ATOM 651 C CA . GLU A 1 83 ? -18.155 10.273 13.888 1.00 97.62 83 GLU A CA 1
ATOM 652 C C . GLU A 1 83 ? -17.017 10.340 12.872 1.00 97.62 83 GLU A C 1
ATOM 654 O O . GLU A 1 83 ? -17.282 10.415 11.680 1.00 97.62 83 GLU A O 1
ATOM 659 N N . GLN A 1 84 ? -15.772 10.159 13.318 1.00 97.69 84 GLN A N 1
ATOM 660 C CA . GLN A 1 84 ? -14.607 10.145 12.428 1.00 97.69 84 GLN A CA 1
ATOM 661 C C . GLN A 1 84 ? -14.646 8.978 11.428 1.00 97.69 84 GLN A C 1
ATOM 663 O O . GLN A 1 84 ? -14.196 9.111 10.298 1.00 97.69 84 GLN A O 1
ATOM 668 N N . VAL A 1 85 ? -15.215 7.825 11.806 1.00 97.56 85 VAL A N 1
ATOM 669 C CA . VAL A 1 85 ? -15.430 6.717 10.855 1.00 97.56 85 VAL A CA 1
ATOM 670 C C . VAL A 1 85 ? -16.450 7.095 9.773 1.00 97.56 85 VAL A C 1
ATOM 672 O O . VAL A 1 85 ? -16.313 6.648 8.639 1.00 97.56 85 VAL A O 1
ATOM 675 N N . ARG A 1 86 ? -17.461 7.913 10.096 1.00 96.31 86 ARG A N 1
ATOM 676 C CA . ARG A 1 86 ? -18.461 8.392 9.123 1.00 96.31 86 ARG A CA 1
ATOM 677 C C . ARG A 1 86 ? -17.914 9.457 8.172 1.00 96.31 86 ARG A C 1
ATOM 679 O O . ARG A 1 86 ? -18.519 9.673 7.130 1.00 96.31 86 ARG A O 1
ATOM 686 N N . GLU A 1 87 ? -16.814 10.112 8.530 1.00 96.81 87 GLU A N 1
ATOM 687 C CA . GLU A 1 87 ? -16.129 11.092 7.678 1.00 96.81 87 GLU A CA 1
ATOM 688 C C . GLU A 1 87 ? -15.283 10.430 6.578 1.00 96.81 87 GLU A C 1
ATOM 690 O O . GLU A 1 87 ? -14.921 11.093 5.609 1.00 96.81 87 GLU A O 1
ATOM 695 N N . LEU A 1 88 ? -14.991 9.128 6.696 1.00 97.50 88 LEU A N 1
ATOM 696 C CA . LEU A 1 88 ? -14.294 8.374 5.656 1.00 97.50 88 LEU A CA 1
ATOM 697 C C . LEU A 1 88 ? -15.143 8.290 4.387 1.00 97.50 88 LEU A C 1
ATOM 699 O O . LEU A 1 88 ? -16.338 7.982 4.435 1.00 97.50 88 LEU A O 1
ATOM 703 N N . VAL A 1 89 ? -14.503 8.493 3.240 1.00 97.50 89 VAL A N 1
ATOM 704 C CA . VAL A 1 89 ? -15.166 8.470 1.932 1.00 97.50 89 VAL A CA 1
ATOM 705 C C . VAL A 1 89 ? -14.844 7.181 1.176 1.00 97.50 89 VAL A C 1
ATOM 707 O O . VAL A 1 89 ? -13.798 6.577 1.420 1.00 97.50 89 VAL A O 1
ATOM 710 N N . PRO A 1 90 ? -15.725 6.717 0.266 1.00 98.00 90 PRO A N 1
ATOM 711 C CA . PRO A 1 90 ? -15.372 5.652 -0.667 1.00 98.00 90 PRO A CA 1
ATOM 712 C C . PRO A 1 90 ? -14.064 5.973 -1.391 1.00 98.00 90 PRO A C 1
ATOM 714 O O . PRO A 1 90 ? -13.790 7.139 -1.669 1.00 98.00 90 PRO A O 1
ATOM 717 N N . ILE A 1 91 ? -13.273 4.943 -1.698 1.00 97.88 91 ILE A N 1
ATOM 718 C CA . ILE A 1 91 ? -11.965 5.145 -2.316 1.00 97.88 91 ILE A CA 1
ATOM 719 C C . ILE A 1 91 ? -12.095 5.810 -3.691 1.00 97.88 91 ILE A C 1
ATOM 721 O O . ILE A 1 91 ? -12.729 5.271 -4.599 1.00 97.88 91 ILE A O 1
ATOM 725 N N . ASP A 1 92 ? -11.462 6.968 -3.843 1.00 97.75 92 ASP A N 1
ATOM 726 C CA . ASP A 1 92 ? -11.334 7.655 -5.122 1.00 97.75 92 ASP A CA 1
ATOM 727 C C . ASP A 1 92 ? -10.171 7.053 -5.929 1.00 97.75 92 ASP A C 1
ATOM 729 O O . ASP A 1 92 ? -8.993 7.341 -5.702 1.00 97.75 92 ASP A O 1
ATOM 733 N N . LEU A 1 93 ? -10.502 6.164 -6.868 1.00 95.69 93 LEU A N 1
ATOM 734 C CA . LEU A 1 93 ? -9.514 5.490 -7.712 1.00 95.69 93 LEU A CA 1
ATOM 735 C C . LEU A 1 93 ? -8.859 6.430 -8.735 1.00 95.69 93 LEU A C 1
ATOM 737 O O . LEU A 1 93 ? -7.766 6.113 -9.209 1.00 95.69 93 LEU A O 1
ATOM 741 N N . ASP A 1 94 ? -9.461 7.584 -9.045 1.00 96.06 94 ASP A N 1
ATOM 742 C CA . ASP A 1 94 ? -8.855 8.558 -9.959 1.00 96.06 94 ASP A CA 1
ATOM 743 C C . ASP A 1 94 ? -7.609 9.197 -9.337 1.00 96.06 94 ASP A C 1
ATOM 745 O O . ASP A 1 94 ? -6.620 9.451 -10.028 1.00 96.06 94 ASP A O 1
ATOM 749 N N . MET A 1 95 ? -7.574 9.322 -8.007 1.00 96.31 95 MET A N 1
ATOM 750 C CA . MET A 1 95 ? -6.368 9.723 -7.276 1.00 96.31 95 MET A CA 1
ATOM 751 C C . MET A 1 95 ? -5.229 8.692 -7.360 1.00 96.31 95 MET A C 1
ATOM 753 O O . MET A 1 95 ? -4.112 8.988 -6.947 1.00 96.31 95 MET A O 1
ATOM 757 N N . LEU A 1 96 ? -5.489 7.484 -7.873 1.00 96.00 96 LEU A N 1
ATOM 758 C CA . LEU A 1 96 ? -4.555 6.353 -7.922 1.00 96.00 96 LEU A CA 1
ATOM 759 C C . LEU A 1 96 ? -4.211 5.940 -9.367 1.00 96.00 96 LEU A C 1
ATOM 761 O O . LEU A 1 96 ? -3.717 4.833 -9.613 1.00 96.00 96 LEU A O 1
ATOM 765 N N . GLN A 1 97 ? -4.435 6.827 -10.344 1.00 95.38 97 GLN A N 1
ATOM 766 C CA . GLN A 1 97 ? -4.141 6.585 -11.765 1.00 95.38 97 GLN A CA 1
ATOM 767 C C . GLN A 1 97 ? -2.679 6.188 -12.018 1.00 95.38 97 GLN A C 1
ATOM 769 O O . GLN A 1 97 ? -2.425 5.209 -12.725 1.00 95.38 97 GLN A O 1
ATOM 774 N N . PHE A 1 98 ? -1.729 6.836 -11.335 1.00 95.50 98 PHE A N 1
ATOM 775 C CA . PHE A 1 98 ? -0.292 6.540 -11.439 1.00 95.50 98 PHE A CA 1
ATOM 776 C C . PHE A 1 98 ? 0.055 5.076 -11.113 1.00 95.50 98 PHE A C 1
ATOM 778 O O . PHE A 1 98 ? 0.987 4.509 -11.686 1.00 95.50 98 PHE A O 1
ATOM 785 N N . VAL A 1 99 ? -0.708 4.421 -10.230 1.00 94.94 99 VAL A N 1
ATOM 786 C CA . VAL A 1 99 ? -0.526 2.999 -9.894 1.00 94.94 99 VAL A CA 1
ATOM 787 C C . VAL A 1 99 ? -0.898 2.127 -11.087 1.00 94.94 99 VAL A C 1
ATOM 789 O O . VAL A 1 99 ? -0.144 1.232 -11.471 1.00 94.94 99 VAL A O 1
ATOM 792 N N . GLY A 1 100 ? -2.061 2.395 -11.684 1.00 93.44 100 GLY A N 1
ATOM 793 C CA . GLY A 1 100 ? -2.562 1.640 -12.827 1.00 93.44 100 GLY A CA 1
ATOM 794 C C . GLY A 1 100 ? -1.674 1.815 -14.057 1.00 93.44 100 GLY A C 1
ATOM 795 O O . GLY A 1 100 ? -1.360 0.841 -14.738 1.00 93.44 100 GLY A O 1
ATOM 796 N N . GLU A 1 101 ? -1.206 3.037 -14.311 1.00 95.19 101 GLU A N 1
ATOM 797 C CA . GLU A 1 101 ? -0.238 3.340 -15.371 1.00 95.19 101 GLU A CA 1
ATOM 798 C C . GLU A 1 101 ? 1.095 2.618 -15.160 1.00 95.19 101 GLU A C 1
ATOM 800 O O . GLU A 1 101 ? 1.584 1.951 -16.074 1.00 95.19 101 GLU A O 1
ATOM 805 N N . SER A 1 102 ? 1.639 2.665 -13.940 1.00 95.56 102 SER A N 1
ATOM 806 C CA . SER A 1 102 ? 2.879 1.962 -13.596 1.00 95.56 102 SER A CA 1
ATOM 807 C C . SER A 1 102 ? 2.759 0.461 -13.853 1.00 95.56 102 SER A C 1
ATOM 809 O O . SER A 1 102 ? 3.633 -0.137 -14.477 1.00 95.56 102 SER A O 1
ATOM 811 N N . LEU A 1 103 ? 1.652 -0.162 -13.434 1.00 93.62 103 LEU A N 1
ATOM 812 C CA . LEU A 1 103 ? 1.407 -1.589 -13.655 1.00 93.62 103 LEU A CA 1
ATOM 813 C C . LEU A 1 103 ? 1.317 -1.952 -15.145 1.00 93.62 103 LEU A C 1
ATOM 815 O O . LEU A 1 103 ? 1.794 -3.024 -15.527 1.00 93.62 103 LEU A O 1
ATOM 819 N N . LYS A 1 104 ? 0.745 -1.082 -15.990 1.00 92.88 104 LYS A N 1
ATOM 820 C CA . LYS A 1 104 ? 0.702 -1.275 -17.453 1.00 92.88 104 LYS A CA 1
ATOM 821 C C . LYS A 1 104 ? 2.101 -1.260 -18.056 1.00 92.88 104 LYS A C 1
ATOM 823 O O . LYS A 1 104 ? 2.449 -2.174 -18.802 1.00 92.88 104 LYS A O 1
ATOM 828 N N . ILE A 1 105 ? 2.900 -0.250 -17.714 1.00 95.31 105 ILE A N 1
ATOM 829 C CA . ILE A 1 105 ? 4.267 -0.096 -18.227 1.00 95.31 105 ILE A CA 1
ATOM 830 C C . ILE A 1 105 ? 5.125 -1.282 -17.782 1.00 95.31 105 ILE A C 1
ATOM 832 O O . ILE A 1 105 ? 5.719 -1.962 -18.614 1.00 95.31 105 ILE A O 1
ATOM 836 N N . LEU A 1 106 ? 5.110 -1.604 -16.486 1.00 94.38 106 LEU A N 1
ATOM 837 C CA . LEU A 1 106 ? 5.867 -2.723 -15.924 1.00 94.38 106 LEU A CA 1
ATOM 838 C C . LEU A 1 106 ? 5.524 -4.053 -16.584 1.00 94.38 106 LEU A C 1
ATOM 840 O O . LEU A 1 106 ? 6.406 -4.874 -16.821 1.00 94.38 106 LEU A O 1
ATOM 844 N N . ARG A 1 107 ? 4.247 -4.278 -16.903 1.00 90.81 107 ARG A N 1
ATOM 845 C CA . ARG A 1 107 ? 3.831 -5.505 -17.579 1.00 90.81 107 ARG A CA 1
ATOM 846 C C . ARG A 1 107 ? 4.478 -5.642 -18.956 1.00 90.81 107 ARG A C 1
ATOM 848 O O . ARG A 1 107 ? 4.911 -6.744 -19.290 1.00 90.81 107 ARG A O 1
ATOM 855 N N . ASN A 1 108 ? 4.543 -4.550 -19.714 1.00 92.75 108 ASN A N 1
ATOM 856 C CA . ASN A 1 108 ? 5.178 -4.524 -21.030 1.00 92.75 108 ASN A CA 1
ATOM 857 C C . ASN A 1 108 ? 6.698 -4.712 -20.917 1.00 92.75 108 ASN A C 1
ATOM 859 O O . ASN A 1 108 ? 7.263 -5.512 -21.650 1.00 92.75 108 ASN A O 1
ATOM 863 N N . GLU A 1 109 ? 7.341 -4.051 -19.953 1.00 94.00 109 GLU A N 1
ATOM 864 C CA . GLU A 1 109 ? 8.792 -4.138 -19.712 1.00 94.00 109 GLU A CA 1
ATOM 865 C C . GLU A 1 109 ? 9.249 -5.538 -19.265 1.00 94.00 109 GLU A C 1
ATOM 867 O O . GLU A 1 109 ? 10.327 -6.010 -19.631 1.00 94.00 109 GLU A O 1
ATOM 872 N N . ILE A 1 110 ? 8.425 -6.232 -18.474 1.00 92.12 110 ILE A N 1
ATOM 873 C CA . ILE A 1 110 ? 8.700 -7.607 -18.029 1.00 92.12 110 ILE A CA 1
ATOM 874 C C . ILE A 1 110 ? 8.458 -8.622 -19.157 1.00 92.12 110 ILE A C 1
ATOM 876 O O . ILE A 1 110 ? 9.055 -9.700 -19.146 1.00 92.12 110 ILE A O 1
ATOM 880 N N . ASP A 1 111 ? 7.587 -8.304 -20.120 1.00 90.12 111 ASP A N 1
ATOM 881 C CA . ASP A 1 111 ? 7.310 -9.121 -21.312 1.00 90.12 111 ASP A CA 1
ATOM 882 C C . ASP A 1 111 ? 6.997 -10.597 -20.980 1.00 90.12 111 ASP A C 1
ATOM 884 O O . ASP A 1 111 ? 7.495 -11.546 -21.580 1.00 90.12 111 ASP A O 1
ATOM 888 N N . GLY A 1 112 ? 6.224 -10.812 -19.910 1.00 87.25 112 GLY A N 1
ATOM 889 C CA . GLY A 1 112 ? 5.817 -12.149 -19.466 1.00 87.25 112 GLY A CA 1
ATOM 890 C C . GLY A 1 112 ? 6.924 -13.033 -18.874 1.00 87.25 112 GLY A C 1
ATOM 891 O O . GLY A 1 112 ? 6.623 -14.159 -18.485 1.00 87.25 112 GLY A O 1
ATOM 892 N N . LYS A 1 113 ? 8.162 -12.540 -18.744 1.00 90.69 113 LYS A N 1
ATOM 893 C CA . LYS A 1 113 ? 9.309 -13.310 -18.224 1.00 90.69 113 LYS A CA 1
ATOM 894 C C . LYS A 1 113 ? 9.286 -13.509 -16.706 1.00 90.69 113 LYS A C 1
ATOM 896 O O . LYS A 1 113 ? 9.977 -14.385 -16.202 1.00 90.69 113 LYS A O 1
ATOM 901 N N . ALA A 1 114 ? 8.485 -12.720 -15.994 1.00 90.38 114 ALA A N 1
ATOM 902 C CA . ALA A 1 114 ? 8.244 -12.842 -14.561 1.00 90.38 114 ALA A CA 1
ATOM 903 C C . ALA A 1 114 ? 6.776 -12.546 -14.219 1.00 90.38 114 ALA A C 1
ATOM 905 O O . ALA A 1 114 ? 6.042 -11.904 -14.983 1.00 90.38 114 ALA A O 1
ATOM 906 N N . ALA A 1 115 ? 6.340 -12.999 -13.044 1.00 88.50 115 ALA A N 1
ATOM 907 C CA . ALA A 1 115 ? 5.077 -12.571 -12.459 1.00 88.50 115 ALA A CA 1
ATOM 908 C C . ALA A 1 115 ? 5.178 -11.104 -12.015 1.00 88.50 115 ALA A C 1
ATOM 910 O O . ALA A 1 115 ? 6.157 -10.717 -11.381 1.00 88.50 115 ALA A O 1
ATOM 911 N N . LEU A 1 116 ? 4.154 -10.297 -12.298 1.00 89.75 116 LEU A N 1
ATOM 912 C CA . LEU A 1 116 ? 4.049 -8.937 -11.769 1.00 89.75 116 LEU A CA 1
ATOM 913 C C . LEU A 1 116 ? 3.149 -8.960 -10.532 1.00 89.75 116 LEU A C 1
ATOM 915 O O . LEU A 1 116 ? 2.022 -9.458 -10.581 1.00 89.75 116 LEU A O 1
ATOM 919 N N . LEU A 1 117 ? 3.654 -8.453 -9.411 1.00 88.50 117 LEU A N 1
ATOM 920 C CA . LEU A 1 117 ? 2.948 -8.457 -8.142 1.00 88.50 117 LEU A CA 1
ATOM 921 C C . LEU A 1 117 ? 2.427 -7.063 -7.805 1.00 88.50 117 LEU A C 1
ATOM 923 O O . LEU A 1 117 ? 3.205 -6.117 -7.670 1.00 88.50 117 LEU A O 1
ATOM 927 N N . GLY A 1 118 ? 1.110 -6.975 -7.617 1.00 88.88 118 GLY A N 1
ATOM 928 C CA . GLY A 1 118 ? 0.479 -5.835 -6.961 1.00 88.88 118 GLY A CA 1
ATOM 929 C C . GLY A 1 118 ? 0.791 -5.835 -5.464 1.00 88.88 118 GLY A C 1
ATOM 930 O O . GLY A 1 118 ? 1.158 -6.865 -4.883 1.00 88.88 118 GLY A O 1
ATOM 931 N N . PHE A 1 119 ? 0.635 -4.681 -4.826 1.00 87.25 119 PHE A N 1
ATOM 932 C CA . PHE A 1 119 ? 0.985 -4.494 -3.420 1.00 87.25 119 PHE A CA 1
ATOM 933 C C . PHE A 1 119 ? -0.102 -3.716 -2.689 1.00 87.25 119 PHE A C 1
ATOM 935 O O . PHE A 1 119 ? -0.522 -2.650 -3.139 1.00 87.25 119 PHE A O 1
ATOM 942 N N . VAL A 1 120 ? -0.557 -4.261 -1.559 1.00 89.06 120 VAL A N 1
ATOM 943 C CA . VAL A 1 120 ? -1.541 -3.620 -0.680 1.00 89.06 120 VAL A CA 1
ATOM 944 C C . VAL A 1 120 ? -1.253 -3.937 0.786 1.00 89.06 120 VAL A C 1
ATOM 946 O O . VAL A 1 120 ? -0.766 -5.017 1.133 1.00 89.06 120 VAL A O 1
ATOM 949 N N . GLY A 1 121 ? -1.582 -3.001 1.675 1.00 88.94 121 GLY A N 1
ATOM 950 C CA . GLY A 1 121 ? -1.620 -3.270 3.110 1.00 88.94 121 GLY A CA 1
ATOM 951 C C . GLY A 1 121 ? -2.881 -4.038 3.504 1.00 88.94 121 GLY A C 1
ATOM 952 O O . GLY A 1 121 ? -3.943 -3.849 2.915 1.00 88.94 121 GLY A O 1
ATOM 953 N N . ALA A 1 122 ? -2.787 -4.897 4.517 1.00 85.69 122 ALA A N 1
ATOM 954 C CA . ALA A 1 122 ? -3.966 -5.525 5.102 1.00 85.69 122 ALA A CA 1
ATOM 955 C C . ALA A 1 122 ? -4.819 -4.477 5.851 1.00 85.69 122 ALA A C 1
ATOM 957 O O . ALA A 1 122 ? -4.246 -3.594 6.496 1.00 85.69 122 ALA A O 1
ATOM 958 N N . PRO A 1 123 ? -6.165 -4.597 5.869 1.00 89.19 123 PRO A N 1
ATOM 959 C CA . PRO A 1 123 ? -7.043 -3.635 6.547 1.00 89.19 123 PRO A CA 1
ATOM 960 C C . PRO A 1 123 ? -6.649 -3.366 7.998 1.00 89.19 123 PRO 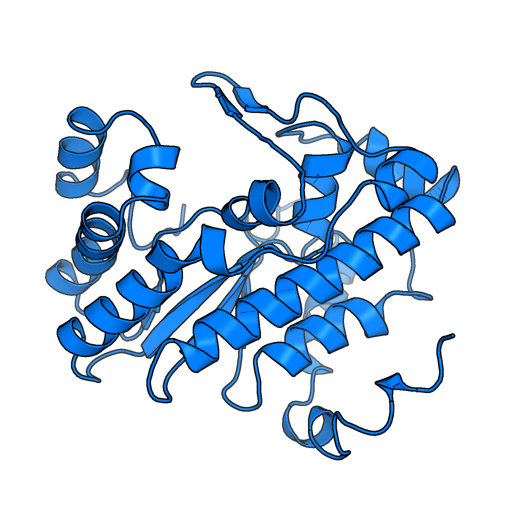A C 1
ATOM 962 O O . PRO A 1 123 ? -6.642 -2.222 8.438 1.00 89.19 123 PRO A O 1
ATOM 965 N N . TRP A 1 124 ? -6.255 -4.412 8.730 1.00 86.88 124 TRP A N 1
ATOM 966 C CA . TRP A 1 124 ? -5.771 -4.269 10.099 1.00 86.88 124 TRP A CA 1
ATOM 967 C C . TRP A 1 124 ? -4.509 -3.412 10.184 1.00 86.88 124 TRP A C 1
ATOM 969 O O . TRP A 1 124 ? -4.451 -2.494 10.993 1.00 86.88 124 TRP A O 1
ATOM 979 N N . THR A 1 125 ? -3.511 -3.676 9.338 1.00 86.88 125 THR A N 1
ATOM 980 C CA . THR A 1 125 ? -2.268 -2.897 9.308 1.00 86.88 125 THR A CA 1
ATOM 981 C C . THR A 1 125 ? -2.565 -1.431 9.049 1.00 86.88 125 THR A C 1
ATOM 983 O O . THR A 1 125 ? -2.100 -0.575 9.793 1.00 86.88 125 THR A O 1
ATOM 986 N N . ILE A 1 126 ? -3.393 -1.140 8.048 1.00 92.75 126 ILE A N 1
ATOM 987 C CA . ILE A 1 126 ? -3.791 0.230 7.725 1.00 92.75 126 ILE A CA 1
ATOM 988 C C . ILE A 1 126 ? -4.523 0.880 8.904 1.00 92.75 126 ILE A C 1
ATOM 990 O O . ILE A 1 126 ? -4.176 1.992 9.297 1.00 92.75 126 ILE A O 1
ATOM 994 N N . ALA A 1 127 ? -5.448 0.159 9.545 1.00 93.62 127 ALA A N 1
ATOM 995 C CA . ALA A 1 127 ? -6.131 0.639 10.741 1.00 93.62 127 ALA A CA 1
ATOM 996 C C . ALA A 1 127 ? -5.151 0.980 11.874 1.00 93.62 127 ALA A C 1
ATOM 998 O O . ALA A 1 127 ? -5.358 1.985 12.546 1.00 93.62 127 ALA A O 1
ATOM 999 N N . THR A 1 128 ? -4.069 0.208 12.072 1.00 92.19 128 THR A N 1
ATOM 1000 C CA . THR A 1 128 ? -3.062 0.554 13.094 1.00 92.19 128 THR A CA 1
ATOM 1001 C C . THR A 1 128 ? -2.450 1.930 12.842 1.00 92.19 128 THR A C 1
ATOM 1003 O O . THR A 1 128 ? -2.380 2.721 13.773 1.00 92.19 128 THR A O 1
ATOM 1006 N N . TYR A 1 129 ? -2.089 2.271 11.601 1.00 94.88 129 TYR A N 1
ATOM 1007 C CA . TYR A 1 129 ? -1.554 3.599 11.288 1.00 94.88 129 TYR A CA 1
ATOM 1008 C C . TYR A 1 129 ? -2.593 4.692 11.528 1.00 94.88 129 TYR A C 1
ATOM 1010 O O . TYR A 1 129 ? -2.295 5.666 12.216 1.00 94.88 129 TYR A O 1
ATOM 1018 N N . ILE A 1 130 ? -3.815 4.507 11.016 1.00 96.94 130 ILE A N 1
ATOM 1019 C CA . ILE A 1 130 ? -4.906 5.484 11.148 1.00 96.94 130 ILE A CA 1
ATOM 1020 C C . ILE A 1 130 ? -5.241 5.752 12.620 1.00 96.94 130 ILE A C 1
ATOM 1022 O O . ILE A 1 130 ? -5.395 6.903 13.015 1.00 96.94 130 ILE A O 1
ATOM 1026 N N . VAL A 1 131 ? -5.359 4.710 13.443 1.00 96.75 131 VAL A N 1
ATOM 1027 C CA . VAL A 1 131 ? -5.753 4.838 14.855 1.00 96.75 131 VAL A CA 1
ATOM 1028 C C . VAL A 1 131 ? -4.610 5.391 15.706 1.00 96.75 131 VAL A C 1
ATOM 1030 O O . VAL A 1 131 ? -4.835 6.193 16.617 1.00 96.75 131 VAL A O 1
ATOM 1033 N N . GLU A 1 132 ? -3.373 4.975 15.441 1.00 95.69 132 GLU A N 1
ATOM 1034 C CA . GLU A 1 132 ? -2.209 5.388 16.231 1.00 95.69 132 GLU A CA 1
ATOM 1035 C C . GLU A 1 132 ? -1.687 6.769 15.817 1.00 95.69 132 GLU A C 1
ATOM 1037 O O . GLU A 1 132 ? -1.099 7.469 16.639 1.00 95.69 132 GLU A O 1
ATOM 1042 N N . GLY A 1 133 ? -1.963 7.200 14.584 1.00 95.75 133 GLY A N 1
ATOM 1043 C CA . GLY A 1 133 ? -1.480 8.461 14.024 1.00 95.75 133 GLY A CA 1
ATOM 1044 C C . GLY A 1 133 ? -0.098 8.365 13.369 1.00 95.75 133 GLY A C 1
ATOM 1045 O O . GLY A 1 133 ? 0.480 9.390 13.013 1.00 95.75 133 GLY A O 1
ATOM 1046 N N . GLY A 1 134 ? 0.458 7.159 13.227 1.00 92.50 134 GLY A N 1
ATOM 1047 C CA . GLY A 1 134 ? 1.794 6.934 12.679 1.00 92.50 134 GLY A CA 1
ATOM 1048 C C . GLY A 1 134 ? 2.403 5.599 13.105 1.00 92.50 134 GLY A C 1
ATOM 1049 O O . GLY A 1 134 ? 1.696 4.673 13.505 1.00 92.50 134 GLY A O 1
ATOM 1050 N N . MET A 1 135 ? 3.731 5.487 13.016 1.00 88.38 135 MET A N 1
ATOM 1051 C CA . MET A 1 135 ? 4.454 4.284 13.446 1.00 88.38 135 MET A CA 1
ATOM 1052 C C . MET A 1 135 ? 4.444 4.127 14.970 1.00 88.38 135 MET A C 1
ATOM 1054 O O . MET A 1 135 ? 4.734 5.064 15.711 1.00 88.38 135 MET A O 1
ATOM 1058 N N . THR A 1 136 ? 4.188 2.909 15.446 1.00 85.56 136 THR A N 1
ATOM 1059 C CA . THR A 1 136 ? 4.304 2.549 16.863 1.00 85.56 136 THR A CA 1
ATOM 1060 C C . THR A 1 136 ? 4.645 1.071 17.022 1.00 85.56 136 THR A C 1
ATOM 1062 O O . THR A 1 136 ? 4.326 0.258 16.159 1.00 85.56 136 THR A O 1
ATOM 1065 N N . ASN A 1 137 ? 5.268 0.731 18.152 1.00 79.94 137 ASN A N 1
ATOM 1066 C CA . ASN A 1 137 ? 5.559 -0.649 18.551 1.00 79.94 137 ASN A CA 1
ATOM 1067 C C . ASN A 1 137 ? 4.647 -1.137 19.690 1.00 79.94 137 ASN A C 1
ATOM 1069 O O . ASN A 1 137 ? 4.655 -2.322 20.020 1.00 79.94 137 ASN A O 1
ATOM 1073 N N . THR A 1 138 ? 3.887 -0.240 20.329 1.00 83.06 138 THR A N 1
ATOM 1074 C CA . THR A 1 138 ? 3.021 -0.595 21.465 1.00 83.06 138 THR A CA 1
ATOM 1075 C C . THR A 1 138 ? 1.589 -0.870 21.033 1.00 83.06 138 THR A C 1
ATOM 1077 O O . THR A 1 138 ? 0.926 -1.694 21.662 1.00 83.06 138 THR A O 1
ATOM 1080 N N . TYR A 1 139 ? 1.133 -0.219 19.954 1.00 86.94 139 TYR A N 1
ATOM 1081 C CA . TYR A 1 139 ? -0.235 -0.297 19.426 1.00 86.94 139 TYR A CA 1
ATOM 1082 C C . TYR A 1 139 ? -1.297 -0.057 20.514 1.00 86.94 139 TYR A C 1
ATOM 1084 O O . TYR A 1 139 ? -2.304 -0.762 20.596 1.00 86.94 139 TYR A O 1
ATOM 1092 N N . THR A 1 140 ? -1.016 0.882 21.423 1.00 89.56 140 THR A N 1
ATOM 1093 C CA . THR A 1 140 ? -1.797 1.097 22.646 1.00 89.56 140 THR A CA 1
ATOM 1094 C C . THR A 1 140 ? -3.241 1.489 22.340 1.00 89.56 140 THR A C 1
ATOM 1096 O O . THR A 1 140 ? -4.162 0.954 22.959 1.00 89.56 140 THR A O 1
ATOM 1099 N N . ASN A 1 141 ? -3.453 2.405 21.393 1.00 94.19 141 ASN A N 1
ATOM 1100 C CA . ASN A 1 141 ? -4.775 2.958 21.117 1.00 94.19 141 ASN A CA 1
ATOM 1101 C C . ASN A 1 141 ? -5.666 1.919 20.438 1.00 94.19 141 ASN A C 1
ATOM 1103 O O . ASN A 1 141 ? -6.781 1.679 20.896 1.00 94.19 141 ASN A O 1
ATOM 1107 N N . ILE A 1 142 ? -5.166 1.249 19.398 1.00 90.69 142 ILE A N 1
ATOM 1108 C CA . ILE A 1 142 ? -5.973 0.271 18.662 1.00 90.69 142 ILE A CA 1
ATOM 1109 C C . ILE A 1 142 ? -6.265 -0.983 19.496 1.00 90.69 142 ILE A C 1
ATOM 1111 O O . ILE A 1 142 ? -7.382 -1.496 19.444 1.00 90.69 142 ILE A O 1
ATOM 1115 N N . LYS A 1 143 ? -5.319 -1.432 20.338 1.00 86.62 143 LYS A N 1
ATOM 1116 C CA . LYS A 1 143 ? -5.573 -2.508 21.313 1.00 86.62 143 LYS A CA 1
ATOM 1117 C C . LYS A 1 143 ? -6.654 -2.112 22.310 1.00 86.62 143 LYS A C 1
ATOM 1119 O O . LYS A 1 143 ? -7.563 -2.892 22.569 1.00 86.62 143 LYS A O 1
ATOM 1124 N N . SER A 1 144 ? -6.580 -0.892 22.845 1.00 90.12 144 SER A N 1
ATOM 1125 C CA . SER A 1 144 ? -7.602 -0.377 23.758 1.00 90.12 144 SER A CA 1
ATOM 1126 C C . SER A 1 144 ? -8.980 -0.331 23.086 1.00 90.12 144 SER A C 1
ATOM 1128 O O . SER A 1 144 ? -9.974 -0.749 23.685 1.00 90.12 144 SER A O 1
ATOM 1130 N N . MET A 1 145 ? -9.053 0.093 21.818 1.00 91.19 145 MET A N 1
ATOM 1131 C CA . MET A 1 145 ? -10.306 0.136 21.055 1.00 91.19 145 MET A CA 1
ATOM 1132 C C . MET A 1 145 ? -10.958 -1.239 20.880 1.00 91.19 145 MET A C 1
ATOM 1134 O O . MET A 1 145 ? -12.185 -1.302 20.846 1.00 91.19 145 MET A O 1
ATOM 1138 N N . CYS A 1 146 ? -10.193 -2.338 20.849 1.00 85.44 146 CYS A N 1
ATOM 1139 C CA . CYS A 1 146 ? -10.774 -3.685 20.792 1.00 85.44 146 CYS A CA 1
ATOM 1140 C C . CYS A 1 146 ? -11.676 -4.012 21.990 1.00 85.44 146 CYS A C 1
ATOM 1142 O O . CYS A 1 146 ? -12.602 -4.807 21.848 1.00 85.44 146 CYS A O 1
ATOM 1144 N N . HIS A 1 147 ? -11.448 -3.381 23.144 1.00 84.81 147 HIS A N 1
ATOM 1145 C CA . HIS A 1 147 ? -12.257 -3.583 24.348 1.00 84.81 147 HIS A CA 1
ATOM 1146 C C . HIS A 1 147 ? -13.209 -2.418 24.626 1.00 84.81 147 HIS A C 1
ATOM 1148 O O . HIS A 1 147 ? -14.334 -2.627 25.066 1.00 84.81 147 HIS A O 1
ATOM 1154 N N . THR A 1 148 ? -12.760 -1.190 24.374 1.00 92.12 148 THR A N 1
ATOM 1155 C CA . THR A 1 148 ? -13.483 0.033 24.757 1.00 92.12 148 THR A CA 1
ATOM 1156 C C . THR A 1 148 ? -14.438 0.541 23.680 1.00 92.12 148 THR A C 1
ATOM 1158 O O . THR A 1 148 ? -15.430 1.187 24.006 1.00 92.12 148 THR A O 1
ATOM 1161 N N . ALA A 1 149 ? -14.165 0.254 22.405 1.00 92.88 149 ALA A N 1
ATOM 1162 C CA . ALA A 1 149 ? -14.943 0.748 21.271 1.00 92.88 149 ALA A CA 1
ATOM 1163 C C . ALA A 1 149 ? -14.978 -0.256 20.093 1.00 92.88 149 ALA A C 1
ATOM 1165 O O . ALA A 1 149 ? -14.655 0.114 18.957 1.00 92.88 149 ALA A O 1
ATOM 1166 N N . PRO A 1 150 ? -15.385 -1.523 20.320 1.00 88.94 150 PRO A N 1
ATOM 1167 C CA . PRO A 1 150 ? -15.330 -2.571 19.298 1.00 88.94 150 PRO A CA 1
ATOM 1168 C C . PRO A 1 150 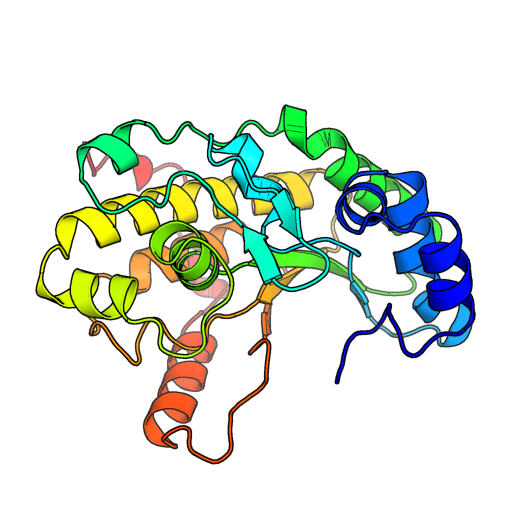? -16.162 -2.237 18.049 1.00 88.94 150 PRO A C 1
ATOM 1170 O O . PRO A 1 150 ? -15.740 -2.541 16.934 1.00 88.94 150 PRO A O 1
ATOM 1173 N N . ASP A 1 151 ? -17.295 -1.544 18.204 1.00 88.94 151 ASP A N 1
ATOM 1174 C CA . ASP A 1 151 ? -18.122 -1.096 17.075 1.00 88.94 151 ASP A CA 1
ATOM 1175 C C . ASP A 1 151 ? -17.400 -0.090 16.169 1.00 88.94 151 ASP A C 1
ATOM 1177 O O . ASP A 1 151 ? -17.536 -0.153 14.948 1.00 88.94 151 ASP A O 1
ATOM 1181 N N . VAL A 1 152 ? -16.642 0.847 16.756 1.00 94.06 152 VAL A N 1
ATOM 1182 C CA . VAL A 1 152 ? -15.886 1.865 16.003 1.00 94.06 152 VAL A CA 1
ATOM 1183 C C . VAL A 1 152 ? -14.830 1.173 15.158 1.00 94.06 152 VAL A C 1
ATOM 1185 O O . VAL A 1 152 ? -14.742 1.393 13.951 1.00 94.06 152 VAL A O 1
ATOM 1188 N N . LEU A 1 153 ? -14.062 0.285 15.789 1.00 91.19 153 LEU A N 1
ATOM 1189 C CA . LEU A 1 153 ? -13.017 -0.475 15.121 1.00 91.19 153 LEU A CA 1
ATOM 1190 C C . LEU A 1 153 ? -13.590 -1.386 14.026 1.00 91.19 153 LEU A C 1
ATOM 1192 O O . LEU A 1 153 ? -13.032 -1.452 12.933 1.00 91.19 153 LEU A O 1
ATOM 1196 N N . LYS A 1 154 ? -14.727 -2.047 14.277 1.00 88.69 154 LYS A N 1
ATOM 1197 C CA . LYS A 1 154 ? -15.426 -2.848 13.264 1.00 88.69 154 LYS A CA 1
ATOM 1198 C C . LYS A 1 154 ? -15.868 -1.992 12.075 1.00 88.69 154 LYS A C 1
ATOM 1200 O O . LYS A 1 154 ? -15.696 -2.427 10.936 1.00 88.69 154 LYS A O 1
ATOM 1205 N N . GLY A 1 155 ? -16.404 -0.795 12.321 1.00 92.56 155 GLY A N 1
ATOM 1206 C CA . GLY A 1 155 ? -16.781 0.158 11.275 1.00 92.56 155 GLY A CA 1
ATOM 1207 C C . GLY A 1 155 ? -15.586 0.569 10.413 1.00 92.56 155 GLY A C 1
ATOM 1208 O O . GLY A 1 155 ? -15.630 0.409 9.194 1.00 92.56 155 GLY A O 1
ATOM 1209 N N . LEU A 1 156 ? -14.486 0.983 11.051 1.00 94.81 156 LEU A N 1
ATOM 1210 C CA . LEU A 1 156 ? -13.234 1.334 10.374 1.00 94.81 156 LEU A CA 1
ATOM 1211 C C . LEU A 1 156 ? -12.707 0.176 9.516 1.00 94.81 156 LEU A C 1
ATOM 1213 O O . LEU A 1 156 ? -12.420 0.348 8.336 1.00 94.81 156 LEU A O 1
ATOM 1217 N N . LEU A 1 157 ? -12.607 -1.025 10.086 1.00 91.50 157 LEU A N 1
ATOM 1218 C CA . LEU A 1 157 ? -12.079 -2.186 9.371 1.00 91.50 157 LEU A CA 1
ATOM 1219 C C . LEU A 1 157 ? -12.980 -2.628 8.220 1.00 91.50 157 LEU A C 1
ATOM 1221 O O . LEU A 1 157 ? -12.466 -3.072 7.198 1.00 91.50 157 LEU A O 1
ATOM 1225 N N . SER A 1 158 ? -14.300 -2.500 8.364 1.00 89.00 158 SER A N 1
ATOM 1226 C CA . SER A 1 158 ? -15.245 -2.808 7.286 1.00 89.00 158 SER A CA 1
ATOM 1227 C C . SER A 1 158 ? -15.078 -1.835 6.118 1.00 89.00 158 SER A C 1
ATOM 1229 O O . SER A 1 158 ? -15.025 -2.271 4.968 1.00 89.00 158 SER A O 1
ATOM 1231 N N . HIS A 1 159 ? -14.917 -0.542 6.412 1.00 94.88 159 HIS A N 1
ATOM 1232 C CA . HIS A 1 159 ? -14.636 0.481 5.407 1.00 94.88 159 HIS A CA 1
ATOM 1233 C C . HIS A 1 159 ? -13.296 0.223 4.695 1.00 94.88 159 HIS A C 1
ATOM 1235 O O . HIS A 1 159 ? -13.244 0.160 3.468 1.00 94.88 159 HIS A O 1
ATOM 1241 N N . LEU A 1 160 ? -12.221 -0.028 5.451 1.00 94.38 160 LEU A N 1
ATOM 1242 C CA . LEU A 1 160 ? -10.903 -0.342 4.884 1.00 94.38 160 LEU A CA 1
ATOM 1243 C C . LEU A 1 160 ? -10.922 -1.625 4.049 1.00 94.38 160 LEU A C 1
ATOM 1245 O O . LEU A 1 160 ? -10.271 -1.693 3.011 1.00 94.38 160 LEU A O 1
ATOM 1249 N N . ALA A 1 161 ? -11.680 -2.639 4.470 1.00 88.38 161 ALA A N 1
ATOM 1250 C CA . ALA A 1 161 ? -11.848 -3.865 3.701 1.00 88.38 161 ALA A CA 1
ATOM 1251 C C . ALA A 1 161 ? -12.505 -3.608 2.340 1.00 88.38 161 ALA A C 1
ATOM 1253 O O . ALA A 1 161 ? -12.065 -4.204 1.359 1.00 88.38 161 ALA A O 1
ATOM 1254 N N . GLN A 1 162 ? -13.519 -2.733 2.264 1.00 90.62 162 GLN A N 1
ATOM 1255 C CA . GLN A 1 162 ? -14.077 -2.272 0.984 1.00 90.62 162 GLN A CA 1
ATOM 1256 C C . GLN A 1 162 ? -13.001 -1.599 0.145 1.00 90.62 162 GLN A C 1
ATOM 1258 O O . GLN A 1 162 ? -12.698 -2.083 -0.937 1.00 90.62 162 GLN A O 1
ATOM 1263 N N . ALA A 1 163 ? -12.403 -0.528 0.671 1.00 95.25 163 ALA A N 1
ATOM 1264 C CA . ALA A 1 163 ? -11.488 0.315 -0.084 1.00 95.25 163 ALA A CA 1
ATOM 1265 C C . ALA A 1 163 ? -10.300 -0.484 -0.638 1.00 95.25 163 ALA A C 1
ATOM 1267 O O . ALA A 1 163 ? -9.950 -0.365 -1.808 1.00 95.25 163 ALA A O 1
ATOM 1268 N N . ILE A 1 164 ? -9.715 -1.364 0.181 1.00 92.31 164 ILE A N 1
ATOM 1269 C CA . ILE A 1 164 ? -8.612 -2.231 -0.244 1.00 92.31 164 ILE A CA 1
ATOM 1270 C C . ILE A 1 164 ? -9.088 -3.256 -1.278 1.00 92.31 164 ILE A C 1
ATOM 1272 O O . ILE A 1 164 ? -8.345 -3.553 -2.207 1.00 92.31 164 ILE A O 1
ATOM 1276 N N . SER A 1 165 ? -10.310 -3.784 -1.162 1.00 88.94 165 SER A N 1
ATOM 1277 C CA . SER A 1 165 ? -10.868 -4.694 -2.173 1.00 88.94 165 SER A CA 1
ATOM 1278 C C . SER A 1 165 ? -11.037 -3.997 -3.521 1.00 88.94 165 SER A C 1
ATOM 1280 O O . SER A 1 165 ? -10.596 -4.525 -4.540 1.00 88.94 165 SER A O 1
ATOM 1282 N N . ASP A 1 166 ? -11.613 -2.798 -3.522 1.00 90.94 166 ASP A N 1
ATOM 1283 C CA . ASP A 1 166 ? -11.821 -2.007 -4.736 1.00 90.94 166 ASP A CA 1
ATOM 1284 C C . ASP A 1 166 ? -10.474 -1.606 -5.356 1.00 90.94 166 ASP A C 1
ATOM 1286 O O . ASP A 1 166 ? -10.292 -1.697 -6.569 1.00 90.94 166 ASP A O 1
ATOM 1290 N N . TYR A 1 167 ? -9.479 -1.280 -4.524 1.00 93.50 167 TYR A N 1
ATOM 1291 C CA . TYR A 1 167 ? -8.118 -0.991 -4.971 1.00 93.50 167 TYR A CA 1
ATOM 1292 C C . TYR A 1 167 ? -7.397 -2.211 -5.563 1.00 93.50 167 TYR A C 1
ATOM 1294 O O . TYR A 1 167 ? -6.703 -2.094 -6.573 1.00 93.50 167 TYR A O 1
ATOM 1302 N N . ILE A 1 168 ? -7.572 -3.398 -4.975 1.00 89.62 168 ILE A N 1
ATOM 1303 C CA . ILE A 1 168 ? -7.068 -4.654 -5.548 1.00 89.62 168 ILE A CA 1
ATOM 1304 C C . ILE A 1 168 ? -7.712 -4.891 -6.915 1.00 89.62 168 ILE A C 1
ATOM 1306 O O . ILE A 1 168 ? -7.006 -5.147 -7.886 1.00 89.62 168 ILE A O 1
ATOM 1310 N N . ILE A 1 169 ? -9.039 -4.776 -7.017 1.00 87.62 169 ILE A N 1
ATOM 1311 C CA . ILE A 1 169 ? -9.764 -4.957 -8.283 1.00 87.62 169 ILE A CA 1
ATOM 1312 C C . ILE A 1 169 ? -9.267 -3.954 -9.330 1.00 87.62 169 ILE A C 1
ATOM 1314 O O . ILE A 1 169 ? -9.018 -4.329 -10.475 1.00 87.62 169 ILE A O 1
ATOM 1318 N N . TYR A 1 170 ? -9.048 -2.702 -8.935 1.00 91.06 170 TYR A N 1
ATOM 1319 C CA . TYR A 1 170 ? -8.465 -1.676 -9.791 1.00 91.06 170 TYR A CA 1
ATOM 1320 C C . TYR A 1 170 ? -7.069 -2.059 -10.305 1.00 91.06 170 TYR A C 1
ATOM 1322 O O . TYR A 1 170 ? -6.824 -1.993 -11.512 1.00 91.06 170 TYR A O 1
ATOM 1330 N N . GLN A 1 171 ? -6.169 -2.524 -9.432 1.00 90.12 171 GLN A N 1
ATOM 1331 C CA . GLN A 1 171 ? -4.847 -3.007 -9.843 1.00 90.12 171 GLN A CA 1
ATOM 1332 C C . GLN A 1 171 ? -4.953 -4.220 -10.788 1.00 90.12 171 GLN A C 1
ATOM 1334 O O . GLN A 1 171 ? -4.207 -4.291 -11.764 1.00 90.12 171 GLN A O 1
ATOM 1339 N N . VAL A 1 172 ? -5.914 -5.134 -10.566 1.00 84.44 172 VAL A N 1
ATOM 1340 C CA . VAL A 1 172 ? -6.149 -6.298 -11.445 1.00 84.44 172 VAL A CA 1
ATOM 1341 C C . VAL A 1 172 ? -6.568 -5.827 -12.829 1.00 84.44 172 VAL A C 1
ATOM 1343 O O . VAL A 1 172 ? -6.033 -6.298 -13.829 1.00 84.44 172 VAL A O 1
ATOM 1346 N N . ASN A 1 173 ? -7.532 -4.912 -12.881 1.00 84.81 173 ASN A N 1
ATOM 1347 C CA . ASN A 1 173 ? -8.114 -4.416 -14.123 1.00 84.81 173 ASN A CA 1
ATOM 1348 C C . ASN A 1 173 ? -7.163 -3.491 -14.885 1.00 84.81 173 ASN A C 1
ATOM 1350 O O . ASN A 1 173 ? -7.315 -3.304 -16.091 1.00 84.81 173 ASN A O 1
ATOM 1354 N N . SER A 1 174 ? -6.165 -2.935 -14.199 1.00 83.44 174 SER A N 1
ATOM 1355 C CA . SER A 1 174 ? -5.178 -2.055 -14.809 1.00 83.44 174 SER A CA 1
ATOM 1356 C C . SER A 1 174 ? -4.235 -2.782 -15.767 1.00 83.44 174 SER A C 1
ATOM 1358 O O . SER A 1 174 ? -3.601 -2.107 -16.568 1.00 83.44 174 SER A O 1
ATOM 1360 N N . GLY A 1 175 ? -4.184 -4.119 -15.811 1.00 65.69 175 GLY A N 1
ATOM 1361 C CA . GLY A 1 175 ? -3.466 -4.792 -16.895 1.00 65.69 175 GLY A CA 1
ATOM 1362 C C . GLY A 1 175 ? -3.854 -6.245 -17.182 1.00 65.69 175 GLY A C 1
ATOM 1363 O O . GLY A 1 175 ? -4.624 -6.882 -16.463 1.00 65.69 175 GLY A O 1
ATOM 1364 N N . PRO A 1 176 ? -3.352 -6.803 -18.293 1.00 52.44 176 PRO A N 1
ATOM 1365 C CA . PRO A 1 176 ? -3.780 -8.112 -18.755 1.00 52.44 176 PRO A CA 1
ATOM 1366 C C . PRO A 1 176 ? -3.159 -9.257 -17.929 1.00 52.44 176 PRO A C 1
ATOM 1368 O O . PRO A 1 176 ? -2.014 -9.668 -18.102 1.00 52.44 176 PRO A O 1
ATOM 1371 N N . SER A 1 177 ? -4.000 -9.843 -17.077 1.00 53.50 177 SER A N 1
ATOM 1372 C CA . SER A 1 177 ? -4.069 -11.269 -16.724 1.00 53.50 177 SER A CA 1
ATOM 1373 C C . SER A 1 177 ? -2.993 -11.975 -15.878 1.00 53.50 177 SER A C 1
ATOM 1375 O O . SER A 1 177 ? -3.221 -13.154 -15.592 1.00 53.50 177 SER A O 1
ATOM 1377 N N . VAL A 1 178 ? -1.923 -11.350 -15.378 1.00 53.56 178 VAL A N 1
ATOM 1378 C CA . VAL A 1 178 ? -0.933 -12.063 -14.525 1.00 53.56 178 VAL A CA 1
ATOM 1379 C C . VAL A 1 178 ? -0.543 -11.258 -13.283 1.00 53.56 178 VAL A C 1
ATOM 1381 O O . VAL A 1 178 ? 0.618 -10.902 -13.106 1.00 53.56 178 VAL A O 1
ATOM 1384 N N . TYR A 1 179 ? -1.520 -10.986 -12.415 1.00 62.09 179 TYR A N 1
ATOM 1385 C CA . TYR A 1 179 ? -1.270 -10.394 -11.101 1.00 62.09 179 TYR A CA 1
ATOM 1386 C C . TYR A 1 179 ? -1.391 -11.443 -9.999 1.00 62.09 179 TYR A C 1
ATOM 1388 O O . TYR A 1 179 ? -2.389 -12.159 -9.922 1.00 62.09 179 TYR A O 1
ATOM 1396 N N . ARG A 1 180 ? -0.376 -11.504 -9.135 1.00 65.25 180 ARG A N 1
ATOM 1397 C CA . ARG A 1 180 ? -0.496 -12.039 -7.771 1.00 65.25 180 ARG A CA 1
ATOM 1398 C C . ARG A 1 180 ? -0.422 -10.859 -6.810 1.00 65.25 180 ARG A C 1
ATOM 1400 O O . ARG A 1 180 ? 0.335 -9.926 -7.054 1.00 65.25 180 ARG A O 1
ATOM 1407 N N . TYR A 1 181 ? -1.180 -10.883 -5.723 1.00 67.19 181 TYR A N 1
ATOM 1408 C CA . TYR A 1 181 ? -1.148 -9.795 -4.737 1.00 67.19 181 TYR A CA 1
ATOM 1409 C C . TYR A 1 181 ? -0.243 -10.133 -3.580 1.00 67.19 181 TYR A C 1
ATOM 1411 O O . TYR A 1 181 ? -0.388 -11.209 -3.015 1.00 67.19 181 TYR A O 1
ATOM 1419 N N . LEU A 1 182 ? 0.622 -9.208 -3.179 1.00 63.56 182 LEU A N 1
ATOM 1420 C CA . LEU A 1 182 ? 1.242 -9.265 -1.866 1.00 63.56 182 LEU A CA 1
ATOM 1421 C C . LEU A 1 182 ? 0.385 -8.468 -0.876 1.00 63.56 182 LEU A C 1
ATOM 1423 O O . LEU A 1 182 ? 0.357 -7.239 -0.936 1.00 63.56 182 LEU A O 1
ATOM 1427 N N . ILE A 1 183 ? -0.291 -9.163 0.041 1.00 68.38 183 ILE A N 1
ATOM 1428 C CA . ILE A 1 183 ? -1.018 -8.522 1.144 1.00 68.38 183 ILE A CA 1
ATOM 1429 C C . ILE A 1 183 ? -0.079 -8.457 2.348 1.00 68.38 183 ILE A C 1
ATOM 1431 O O . ILE A 1 183 ? 0.330 -9.484 2.897 1.00 68.38 183 ILE A O 1
ATOM 1435 N N . HIS A 1 184 ? 0.286 -7.239 2.740 1.00 65.25 184 HIS A N 1
ATOM 1436 C CA . HIS A 1 184 ? 1.286 -6.981 3.769 1.00 65.25 184 HIS A CA 1
ATOM 1437 C C . HIS A 1 184 ? 0.666 -6.768 5.153 1.00 65.25 184 HIS A C 1
ATOM 1439 O O . HIS A 1 184 ? -0.252 -5.966 5.306 1.00 65.25 184 HIS A O 1
ATOM 1445 N N . GLY A 1 185 ? 1.239 -7.408 6.178 1.00 55.56 185 GLY A N 1
ATOM 1446 C CA . GLY A 1 185 ? 0.991 -7.048 7.581 1.00 55.56 185 GLY A CA 1
ATOM 1447 C C . GLY A 1 185 ? -0.209 -7.741 8.238 1.00 55.56 185 GLY A C 1
ATOM 1448 O O . GLY A 1 185 ? -0.761 -7.239 9.215 1.00 55.56 185 GLY A O 1
ATOM 1449 N N . VAL A 1 186 ? -0.571 -8.935 7.768 1.00 58.12 186 VAL A N 1
ATOM 1450 C CA . VAL A 1 186 ? -1.678 -9.764 8.297 1.00 58.12 186 VAL A CA 1
ATOM 1451 C C . VAL A 1 186 ? -1.474 -10.205 9.772 1.00 58.12 186 VAL A C 1
ATOM 1453 O O . VAL A 1 186 ? -2.332 -10.841 10.377 1.00 58.12 186 VAL A O 1
ATOM 1456 N N . ASP A 1 187 ? -0.362 -9.818 10.392 1.00 52.41 187 ASP A N 1
ATOM 1457 C CA . ASP A 1 187 ? 0.263 -10.481 11.536 1.00 52.41 187 ASP A CA 1
ATOM 1458 C C . ASP A 1 187 ? -0.277 -10.106 12.928 1.00 52.41 187 ASP A C 1
ATOM 1460 O O . ASP A 1 187 ? 0.387 -10.350 13.931 1.00 52.41 187 ASP A O 1
ATOM 1464 N N . SER A 1 188 ? -1.428 -9.440 13.072 1.00 50.66 188 SER A N 1
ATOM 1465 C CA . SER A 1 188 ? -1.831 -8.997 14.430 1.00 50.66 188 SER A CA 1
ATOM 1466 C C . SER A 1 188 ? -3.324 -8.891 14.714 1.00 50.66 188 SER A C 1
ATOM 1468 O O . SER A 1 188 ? -3.695 -8.588 15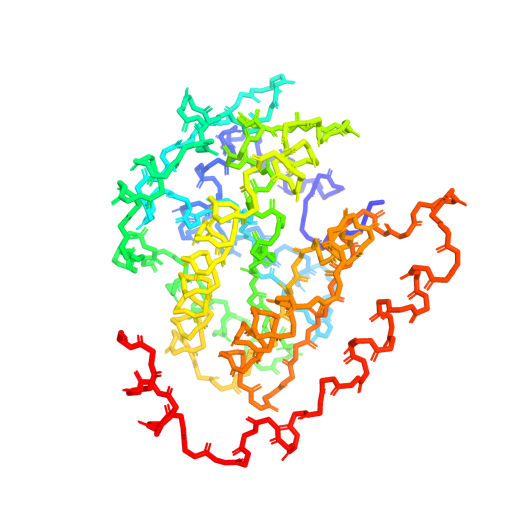.846 1.00 50.66 188 SER A O 1
ATOM 1470 N N . PHE A 1 189 ? -4.196 -9.169 13.744 1.00 49.00 189 PHE A N 1
ATOM 1471 C CA . PHE A 1 189 ? -5.630 -8.958 13.952 1.00 49.00 189 PHE A CA 1
ATOM 1472 C C . PHE A 1 189 ? -6.266 -10.036 14.843 1.00 49.00 189 PHE A C 1
ATOM 1474 O O . PHE A 1 189 ? -7.042 -9.731 15.749 1.00 49.00 189 PHE A O 1
ATOM 1481 N N . HIS A 1 190 ? -5.896 -11.300 14.626 1.00 48.03 190 HIS A N 1
ATOM 1482 C CA . HIS A 1 190 ? -6.438 -12.421 15.398 1.00 48.03 190 HIS A CA 1
ATOM 1483 C C . HIS A 1 190 ? -5.807 -12.552 16.784 1.00 48.03 190 HIS A C 1
ATOM 1485 O O . HIS A 1 190 ? -6.483 -12.881 17.753 1.00 48.03 190 HIS A O 1
ATOM 1491 N N . LEU A 1 191 ? -4.520 -12.214 16.878 1.00 46.78 191 LEU A N 1
ATOM 1492 C CA . LEU A 1 191 ? -3.736 -12.247 18.109 1.00 46.78 191 LEU A CA 1
ATOM 1493 C C . LEU A 1 191 ? -4.311 -11.370 19.228 1.00 46.78 191 LEU A C 1
ATOM 1495 O O . LEU A 1 191 ? -4.005 -11.616 20.390 1.00 46.78 191 LEU A O 1
ATOM 1499 N N . MET A 1 192 ? -5.082 -10.327 18.894 1.00 51.72 192 MET A N 1
ATOM 1500 C CA . MET A 1 192 ? -5.413 -9.282 19.868 1.00 51.72 192 MET A CA 1
ATOM 1501 C C . MET A 1 192 ? -6.901 -9.034 20.106 1.00 51.72 192 MET A C 1
ATOM 1503 O O . MET A 1 192 ? -7.221 -8.474 21.149 1.00 51.72 192 MET A O 1
ATOM 1507 N N . CYS A 1 193 ? -7.809 -9.425 19.199 1.00 51.72 193 CYS A N 1
ATOM 1508 C CA . CYS A 1 193 ? -9.217 -8.990 19.293 1.00 51.72 193 CYS A CA 1
ATOM 1509 C C . CYS A 1 193 ? -10.271 -10.109 19.133 1.00 51.72 193 CYS A C 1
ATOM 1511 O O . CYS A 1 193 ? -11.463 -9.814 19.141 1.00 51.72 193 CYS A O 1
ATOM 1513 N N . GLY A 1 194 ? -9.864 -11.386 19.063 1.00 52.00 194 GLY A N 1
ATOM 1514 C CA . GLY A 1 194 ? -10.782 -12.537 19.073 1.00 52.00 194 GLY A CA 1
ATOM 1515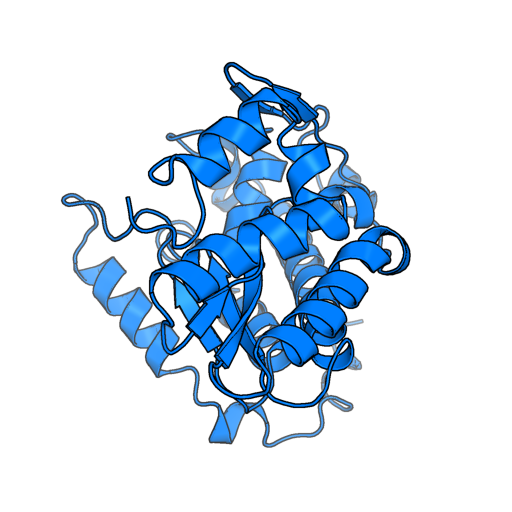 C C . GLY A 1 194 ? -11.510 -12.822 17.744 1.00 52.00 194 GLY A C 1
ATOM 1516 O O . GLY A 1 194 ? -11.544 -12.009 16.824 1.00 52.00 194 GLY A O 1
ATOM 1517 N N . SER A 1 195 ? -12.085 -14.024 17.635 1.00 48.97 195 SER A N 1
ATOM 1518 C CA . SER A 1 195 ? -12.441 -14.704 16.375 1.00 48.97 195 SER A CA 1
ATOM 1519 C C . SER A 1 195 ? -13.746 -14.272 15.679 1.00 48.97 195 SER A C 1
ATOM 1521 O O . SER A 1 195 ? -13.954 -14.613 14.514 1.00 48.97 195 SER A O 1
ATOM 1523 N N . SER A 1 196 ? -14.651 -13.546 16.340 1.00 48.78 196 SER A N 1
ATOM 1524 C CA . SER A 1 196 ? -16.080 -13.546 15.960 1.00 48.78 196 SER A CA 1
ATOM 1525 C C . SER A 1 196 ? -16.501 -12.574 14.843 1.00 48.78 196 SER A C 1
ATOM 1527 O O . SER A 1 196 ? -17.607 -12.691 14.330 1.00 48.78 196 SER A O 1
ATOM 1529 N N . GLY A 1 197 ? -15.660 -11.616 14.436 1.00 49.50 197 GLY A N 1
ATOM 1530 C CA . GLY A 1 197 ? -15.999 -10.614 13.399 1.00 49.50 197 GLY A CA 1
ATOM 1531 C C . GLY A 1 197 ? -15.144 -10.690 12.129 1.00 49.50 197 GLY A C 1
ATOM 1532 O O . GLY A 1 197 ? -15.221 -9.818 11.267 1.00 49.50 197 GLY A O 1
ATOM 1533 N N . GLN A 1 198 ? -14.276 -11.696 12.043 1.00 53.28 198 GLN A N 1
ATOM 1534 C CA . GLN A 1 198 ? -12.942 -11.517 11.474 1.00 53.28 198 GLN A CA 1
ATOM 1535 C C . GLN A 1 198 ? -12.745 -12.193 10.113 1.00 53.28 198 GLN A C 1
ATOM 1537 O O . GLN A 1 198 ? -12.092 -11.645 9.223 1.00 53.28 198 GLN A O 1
ATOM 1542 N N . ASN A 1 199 ? -13.390 -13.345 9.922 1.00 58.69 199 ASN A N 1
ATOM 1543 C CA . ASN A 1 199 ? -13.323 -14.094 8.670 1.00 58.69 199 ASN A CA 1
ATOM 1544 C C . ASN A 1 199 ? -13.893 -13.290 7.498 1.00 58.69 199 ASN A C 1
ATOM 1546 O O . ASN A 1 199 ? -13.347 -13.350 6.406 1.00 58.69 199 ASN A O 1
ATOM 1550 N N . HIS A 1 200 ? -14.930 -12.476 7.715 1.00 63.16 200 HIS A N 1
ATOM 1551 C CA . HIS A 1 200 ? -15.562 -11.715 6.635 1.00 63.16 200 HIS A CA 1
ATOM 1552 C C . HIS A 1 200 ? -14.637 -10.649 6.029 1.00 63.16 200 HIS A C 1
ATOM 1554 O O . HIS A 1 200 ? -14.580 -10.530 4.809 1.00 63.16 200 HIS A O 1
ATOM 1560 N N . ILE A 1 201 ? -13.870 -9.922 6.853 1.00 65.69 201 ILE A N 1
ATOM 1561 C CA . ILE A 1 201 ? -12.959 -8.858 6.391 1.00 65.69 201 ILE A CA 1
ATOM 1562 C C . ILE A 1 201 ? -11.806 -9.445 5.571 1.00 65.69 201 ILE A C 1
ATOM 1564 O O . ILE A 1 201 ? -11.557 -9.007 4.449 1.00 65.69 201 ILE A O 1
ATOM 1568 N N . SER A 1 202 ? -11.136 -10.470 6.103 1.00 66.50 202 SER A N 1
ATOM 1569 C CA . SER A 1 202 ? -10.032 -11.131 5.400 1.00 66.50 202 SER A CA 1
ATOM 1570 C C . SER A 1 202 ? -10.516 -11.851 4.141 1.00 66.50 202 SER A C 1
ATOM 1572 O O . SER A 1 202 ? -9.899 -11.713 3.087 1.00 66.50 202 SER A O 1
ATOM 1574 N N . ASN A 1 203 ? -11.655 -12.554 4.214 1.00 69.81 203 ASN A N 1
ATOM 1575 C CA . ASN A 1 203 ? -12.232 -13.235 3.054 1.00 69.81 203 ASN A CA 1
ATOM 1576 C C . ASN A 1 203 ? -12.607 -12.248 1.953 1.00 69.81 203 ASN A C 1
ATOM 1578 O O . ASN A 1 203 ? -12.415 -12.566 0.787 1.00 69.81 203 ASN A O 1
ATOM 1582 N N . ARG A 1 204 ? -13.108 -11.055 2.293 1.00 74.62 204 ARG A N 1
ATOM 1583 C CA . ARG A 1 204 ? -13.467 -10.037 1.303 1.00 74.62 204 ARG A CA 1
ATOM 1584 C C . ARG A 1 204 ? -12.258 -9.586 0.482 1.00 74.62 204 ARG A C 1
ATOM 1586 O O . ARG A 1 204 ? -12.299 -9.662 -0.741 1.00 74.62 204 ARG A O 1
ATOM 1593 N N . VAL A 1 205 ? -11.173 -9.198 1.153 1.00 74.06 205 VAL A N 1
ATOM 1594 C CA . VAL A 1 205 ? -9.932 -8.745 0.497 1.00 74.06 205 VAL A CA 1
ATOM 1595 C C . VAL A 1 205 ? -9.320 -9.863 -0.349 1.00 74.06 205 VAL A C 1
ATOM 1597 O O . VAL A 1 205 ? -8.881 -9.643 -1.475 1.00 74.06 205 VAL A O 1
ATOM 1600 N N . VAL A 1 206 ? -9.340 -11.092 0.165 1.00 72.56 206 VAL A N 1
ATOM 1601 C CA . VAL A 1 206 ? -8.848 -12.270 -0.556 1.00 72.56 206 VAL A CA 1
ATOM 1602 C C . VAL A 1 206 ? -9.709 -12.591 -1.780 1.00 72.56 206 VAL A C 1
ATOM 1604 O O . VAL A 1 206 ? -9.160 -12.889 -2.838 1.00 72.56 206 VAL A O 1
ATOM 1607 N N . LYS A 1 207 ? -11.042 -12.506 -1.668 1.00 75.75 207 LYS A N 1
ATOM 1608 C CA . LYS A 1 207 ? -11.964 -12.673 -2.802 1.00 75.75 207 LYS A CA 1
ATOM 1609 C C . LYS A 1 207 ? -11.696 -11.614 -3.875 1.00 75.75 207 LYS A C 1
ATOM 1611 O O . LYS A 1 207 ? -11.650 -11.950 -5.053 1.00 75.75 207 LYS A O 1
ATOM 1616 N N . ALA A 1 208 ? -11.447 -10.365 -3.485 1.00 74.00 208 ALA A N 1
ATOM 1617 C CA . ALA A 1 208 ? -11.138 -9.283 -4.421 1.00 74.00 208 ALA A CA 1
ATOM 1618 C C . ALA A 1 208 ? -9.856 -9.533 -5.239 1.00 74.00 208 ALA A C 1
ATOM 1620 O O . ALA A 1 208 ? -9.785 -9.148 -6.403 1.00 74.00 208 ALA A O 1
ATOM 1621 N N . ALA A 1 209 ? -8.874 -10.244 -4.670 1.00 71.62 209 ALA A N 1
ATOM 1622 C CA . ALA A 1 209 ? -7.647 -10.645 -5.369 1.00 71.62 209 ALA A CA 1
ATOM 1623 C C . ALA A 1 209 ? -7.884 -11.662 -6.503 1.00 71.62 209 ALA A C 1
ATOM 1625 O O . ALA A 1 209 ? -6.995 -11.896 -7.326 1.00 71.62 209 ALA A O 1
ATOM 1626 N N . GLY A 1 210 ? -9.080 -12.252 -6.574 1.00 71.25 210 GLY A N 1
ATOM 1627 C CA . GLY A 1 210 ? -9.471 -13.172 -7.630 1.00 71.25 210 GLY A CA 1
ATOM 1628 C C . GLY A 1 210 ? -8.838 -14.569 -7.515 1.00 71.25 210 GLY A C 1
ATOM 1629 O O . GLY A 1 210 ? -8.096 -14.877 -6.577 1.00 71.25 210 GLY A O 1
ATOM 1630 N N . PRO A 1 211 ? -9.124 -15.455 -8.485 1.00 68.81 211 PRO A N 1
ATOM 1631 C CA . PRO A 1 211 ? -8.749 -16.870 -8.422 1.00 68.81 211 PRO A CA 1
ATOM 1632 C C . PRO A 1 211 ? -7.276 -17.147 -8.755 1.00 68.81 211 PRO A C 1
ATOM 1634 O O . PRO A 1 211 ? -6.824 -18.281 -8.647 1.00 68.81 211 PRO A O 1
ATOM 1637 N N . LYS A 1 212 ? -6.510 -16.134 -9.180 1.00 66.12 212 LYS A N 1
ATOM 1638 C CA . LYS A 1 212 ? -5.137 -16.300 -9.697 1.00 66.12 212 LYS A CA 1
ATOM 1639 C C . LYS A 1 212 ? -4.068 -16.445 -8.601 1.00 66.12 212 LYS A C 1
ATOM 1641 O O . LYS A 1 212 ? -2.900 -16.681 -8.911 1.00 66.12 212 LYS A O 1
ATOM 1646 N N . GLY A 1 213 ? -4.482 -16.376 -7.334 1.00 64.56 213 GLY A N 1
ATOM 1647 C CA . GLY A 1 213 ? -3.638 -16.573 -6.159 1.00 64.56 213 GLY A CA 1
ATOM 1648 C C . GLY A 1 213 ? -3.072 -15.269 -5.591 1.00 64.56 213 GLY A C 1
ATOM 1649 O O . GLY A 1 213 ? -2.768 -14.322 -6.314 1.00 64.56 213 GLY A O 1
ATOM 1650 N N . HIS A 1 214 ? -2.897 -15.232 -4.274 1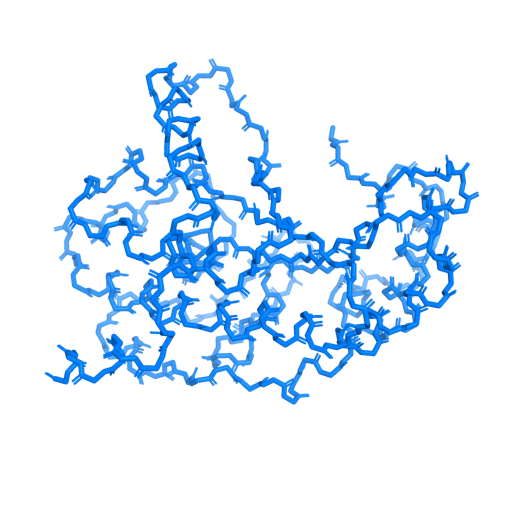.00 71.69 214 HIS A N 1
ATOM 1651 C CA . HIS A 1 214 ? -2.237 -14.150 -3.549 1.00 71.69 214 HIS A CA 1
ATOM 1652 C C . HIS A 1 214 ? -1.083 -14.702 -2.698 1.00 71.69 214 HIS A C 1
ATOM 1654 O O . HIS A 1 214 ? -1.011 -15.891 -2.388 1.00 71.69 214 HIS A O 1
ATOM 1660 N N . ILE A 1 215 ? -0.169 -13.819 -2.320 1.00 73.31 215 ILE A N 1
ATOM 1661 C CA . ILE A 1 215 ? 0.906 -14.048 -1.365 1.00 73.31 215 ILE A CA 1
ATOM 1662 C C . ILE A 1 215 ? 0.572 -13.228 -0.120 1.00 73.31 215 ILE A C 1
ATOM 1664 O O . ILE A 1 215 ? 0.465 -12.004 -0.166 1.00 73.31 215 ILE A O 1
ATOM 1668 N N . LEU A 1 216 ? 0.403 -13.902 1.012 1.00 72.44 216 LEU A N 1
ATOM 1669 C CA . LEU A 1 216 ? 0.294 -13.228 2.301 1.00 72.44 216 LEU A CA 1
ATOM 1670 C C . LEU A 1 216 ? 1.695 -13.090 2.874 1.00 72.44 216 LEU A C 1
ATOM 1672 O O . LEU A 1 216 ? 2.412 -14.081 3.004 1.00 72.44 216 LEU A O 1
ATOM 1676 N N . ASN A 1 217 ? 2.088 -11.861 3.195 1.00 70.81 217 ASN A N 1
ATOM 1677 C CA . ASN A 1 217 ? 3.401 -11.587 3.751 1.00 70.81 217 ASN A CA 1
ATOM 1678 C C . ASN A 1 217 ? 3.304 -10.9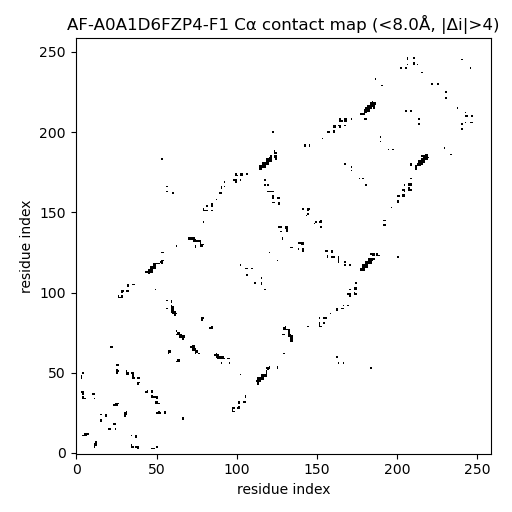95 5.151 1.00 70.81 217 ASN A C 1
ATOM 1680 O O . ASN A 1 217 ? 2.619 -9.996 5.402 1.00 70.81 217 ASN A O 1
ATOM 1684 N N . LEU A 1 218 ? 4.073 -11.600 6.047 1.00 63.47 218 LEU A N 1
ATOM 1685 C CA . LEU A 1 218 ? 4.308 -11.109 7.390 1.00 63.47 218 LEU A CA 1
ATOM 1686 C C . LEU A 1 218 ? 5.400 -10.051 7.290 1.00 63.47 218 LEU A C 1
ATOM 1688 O O . LEU A 1 218 ? 6.570 -10.365 7.091 1.00 63.47 218 LEU A O 1
ATOM 1692 N N . GLY A 1 219 ? 5.007 -8.780 7.329 1.00 62.25 219 GLY A N 1
ATOM 1693 C CA . GLY A 1 219 ? 5.858 -7.677 6.887 1.00 62.25 219 GLY A CA 1
ATOM 1694 C C . GLY A 1 219 ? 7.253 -7.625 7.508 1.00 62.25 219 GLY A C 1
ATOM 1695 O O . GLY A 1 219 ? 8.236 -7.410 6.798 1.00 62.25 219 GLY A O 1
ATOM 1696 N N . HIS A 1 220 ? 7.340 -7.869 8.816 1.00 61.16 220 HIS A N 1
ATOM 1697 C CA . HIS A 1 220 ? 8.594 -7.916 9.576 1.00 61.16 220 HIS A CA 1
ATOM 1698 C C . HIS A 1 220 ? 9.077 -9.354 9.832 1.00 61.16 220 HIS A C 1
ATOM 1700 O O . HIS A 1 220 ? 10.077 -9.554 10.519 1.00 61.16 220 HIS A O 1
ATOM 1706 N N . GLY A 1 221 ? 8.376 -10.343 9.273 1.00 60.12 221 GLY A N 1
ATOM 1707 C CA . GLY A 1 221 ? 8.479 -11.746 9.646 1.00 60.12 221 GLY A CA 1
ATOM 1708 C C . GLY A 1 221 ? 7.907 -12.034 11.036 1.00 60.12 221 GLY A C 1
ATOM 1709 O O . GLY A 1 221 ? 7.401 -11.151 11.727 1.00 60.12 221 GLY A O 1
ATOM 1710 N N . VAL A 1 222 ? 8.034 -13.292 11.450 1.00 61.03 222 VAL A N 1
ATOM 1711 C CA . VAL A 1 222 ? 7.689 -13.741 12.800 1.00 61.03 222 VAL A CA 1
ATOM 1712 C C . VAL A 1 222 ? 8.830 -13.365 13.745 1.00 61.03 222 VAL A C 1
ATOM 1714 O O . VAL A 1 222 ? 9.966 -13.811 13.571 1.00 61.03 222 VAL A O 1
ATOM 1717 N N . LEU A 1 223 ? 8.545 -12.534 14.748 1.00 65.56 223 LEU A N 1
ATOM 1718 C CA . LEU A 1 223 ? 9.524 -12.183 15.777 1.00 65.56 223 LEU A CA 1
ATOM 1719 C C . LEU A 1 223 ? 9.808 -13.401 16.668 1.00 65.56 223 LEU A C 1
ATOM 1721 O O . LEU A 1 223 ? 8.913 -14.187 16.952 1.00 65.56 223 LEU A O 1
ATOM 1725 N N . GLN A 1 224 ? 11.033 -13.524 17.193 1.00 64.12 224 GLN A N 1
ATOM 1726 C CA . GLN A 1 224 ? 11.429 -14.667 18.041 1.00 64.12 224 GLN A CA 1
ATOM 1727 C C . GLN A 1 224 ? 10.530 -14.883 19.271 1.00 64.12 224 GLN A C 1
ATOM 1729 O O . GLN A 1 224 ? 10.465 -15.986 19.795 1.00 64.12 224 GLN A O 1
ATOM 1734 N N . LYS A 1 225 ? 9.864 -13.827 19.752 1.00 68.00 225 LYS A N 1
ATOM 1735 C CA . LYS A 1 225 ? 8.963 -13.879 20.914 1.00 68.00 225 LYS A CA 1
ATOM 1736 C C . LYS A 1 225 ? 7.490 -14.070 20.538 1.00 68.00 225 LYS A C 1
ATOM 1738 O O . LYS A 1 225 ? 6.645 -14.047 21.428 1.00 68.00 225 LYS A O 1
ATOM 1743 N N . THR A 1 226 ? 7.165 -14.191 19.251 1.00 63.09 226 THR A N 1
ATOM 1744 C CA . THR A 1 226 ? 5.791 -14.437 18.810 1.00 63.09 226 THR A CA 1
ATOM 1745 C C . THR A 1 226 ? 5.374 -15.844 19.253 1.00 63.09 226 THR A C 1
ATOM 1747 O O . THR A 1 226 ? 6.088 -16.795 18.937 1.00 63.09 226 THR A O 1
ATOM 1750 N N . PRO A 1 227 ? 4.245 -16.007 19.968 1.00 68.88 227 PRO A N 1
ATOM 1751 C CA . PRO A 1 227 ? 3.766 -17.323 20.381 1.00 68.88 227 PRO A CA 1
ATOM 1752 C C . PRO A 1 227 ? 3.553 -18.254 19.183 1.00 68.88 227 PRO A C 1
ATOM 1754 O O . PRO A 1 227 ? 2.910 -17.867 18.208 1.00 68.88 227 PRO A O 1
ATOM 1757 N N . GLU A 1 228 ? 4.044 -19.491 19.266 1.00 73.75 228 GLU A N 1
ATOM 1758 C CA . GLU A 1 228 ? 3.945 -20.464 18.168 1.00 73.75 228 GLU A CA 1
ATOM 1759 C C . GLU A 1 228 ? 2.495 -20.760 17.772 1.00 73.75 228 GLU A C 1
ATOM 1761 O O . GLU A 1 228 ? 2.193 -20.876 16.588 1.00 73.75 228 GLU A O 1
ATOM 1766 N N . GLU A 1 229 ? 1.578 -20.801 18.740 1.00 68.19 229 GLU A N 1
ATOM 1767 C CA . GLU A 1 229 ? 0.147 -21.016 18.496 1.00 68.19 229 GLU A CA 1
ATOM 1768 C C . GLU A 1 229 ? -0.459 -19.920 17.606 1.00 68.19 229 GLU A C 1
ATOM 1770 O O . GLU A 1 229 ? -1.279 -20.192 16.731 1.00 68.19 229 GLU A O 1
ATOM 1775 N N . ALA A 1 230 ? 0.004 -18.680 17.755 1.00 61.25 230 ALA A N 1
ATOM 1776 C CA . ALA A 1 230 ? -0.439 -17.576 16.917 1.00 61.25 230 ALA A CA 1
ATOM 1777 C C . ALA A 1 230 ? 0.088 -17.682 15.483 1.00 61.25 230 ALA A C 1
ATOM 1779 O O . ALA A 1 230 ? -0.631 -17.382 14.527 1.00 61.25 230 ALA A O 1
ATOM 1780 N N . VAL A 1 231 ? 1.331 -18.144 15.335 1.00 66.75 231 VAL A N 1
ATOM 1781 C CA . VAL A 1 231 ? 1.939 -18.423 14.030 1.00 66.75 231 VAL A CA 1
ATOM 1782 C C . VAL A 1 231 ? 1.197 -19.573 13.350 1.00 66.75 231 VAL A C 1
ATOM 1784 O O . VAL A 1 231 ? 0.812 -19.454 12.187 1.00 66.75 231 VAL A O 1
ATOM 1787 N N . ALA A 1 232 ? 0.930 -20.658 14.081 1.00 69.00 232 ALA A N 1
ATOM 1788 C CA . ALA A 1 232 ? 0.151 -21.794 13.603 1.00 69.00 232 ALA A CA 1
ATOM 1789 C C . ALA A 1 232 ? -1.249 -21.357 13.159 1.00 69.00 232 ALA A C 1
ATOM 1791 O O . ALA A 1 232 ? -1.673 -21.689 12.054 1.00 69.00 232 ALA A O 1
ATOM 1792 N N . HIS A 1 233 ? -1.919 -20.519 13.951 1.00 65.50 233 HIS A N 1
ATOM 1793 C CA . HIS A 1 233 ? -3.222 -19.976 13.595 1.00 65.50 233 HIS A CA 1
ATOM 1794 C C . HIS A 1 233 ? -3.180 -19.119 12.319 1.00 65.50 233 HIS A C 1
ATOM 1796 O O . HIS A 1 233 ? -4.067 -19.238 11.473 1.00 65.50 233 HIS A O 1
ATOM 1802 N N . PHE A 1 234 ? -2.153 -18.278 12.129 1.00 68.62 234 PHE A N 1
ATOM 1803 C CA . PHE A 1 234 ? -1.967 -17.552 10.867 1.00 68.62 234 PHE A CA 1
ATOM 1804 C C . PHE A 1 234 ? -1.887 -18.528 9.685 1.00 68.62 234 PHE A C 1
ATOM 1806 O O . PHE A 1 234 ? -2.638 -18.391 8.716 1.00 68.62 234 PHE A O 1
ATOM 1813 N N . PHE A 1 235 ? -1.047 -19.562 9.775 1.00 71.94 235 PHE A N 1
ATOM 1814 C CA . PHE A 1 235 ? -0.954 -20.581 8.728 1.00 71.94 235 PHE A CA 1
ATOM 1815 C C . PHE A 1 235 ? -2.270 -21.338 8.514 1.00 71.94 235 PHE A C 1
ATOM 1817 O O . PHE A 1 235 ? -2.638 -21.606 7.373 1.00 71.94 235 PHE A O 1
ATOM 1824 N N . ASP A 1 236 ? -3.020 -21.632 9.569 1.00 70.19 236 ASP A N 1
ATOM 1825 C CA . ASP A 1 236 ? -4.313 -22.303 9.458 1.00 70.19 236 ASP A CA 1
ATOM 1826 C C . ASP A 1 236 ? -5.355 -21.431 8.762 1.00 70.19 236 ASP A C 1
ATOM 1828 O O . ASP A 1 236 ? -6.042 -21.904 7.857 1.00 70.19 236 ASP A O 1
ATOM 1832 N N . VAL A 1 237 ? -5.453 -20.148 9.118 1.00 65.75 237 VAL A N 1
ATOM 1833 C CA . VAL A 1 237 ? -6.342 -19.202 8.429 1.00 65.75 237 VAL A CA 1
ATOM 1834 C C . VAL A 1 237 ? -5.947 -19.071 6.967 1.00 65.75 237 VAL A C 1
ATOM 1836 O O . VAL A 1 237 ? -6.808 -19.180 6.098 1.00 65.75 237 VAL A O 1
ATOM 1839 N N . THR A 1 238 ? -4.656 -18.890 6.679 1.00 66.75 238 THR A N 1
ATOM 1840 C CA . THR A 1 238 ? -4.179 -18.718 5.300 1.00 66.75 238 THR A CA 1
ATOM 1841 C C . THR A 1 238 ? -4.419 -19.965 4.446 1.00 66.75 238 THR A C 1
ATOM 1843 O O . THR A 1 238 ? -4.859 -19.841 3.309 1.00 66.75 238 THR A O 1
ATOM 1846 N N . ARG A 1 239 ? -4.223 -21.174 4.990 1.00 69.69 239 ARG A N 1
ATOM 1847 C CA . ARG A 1 239 ? -4.512 -22.445 4.297 1.00 69.69 239 ARG A CA 1
ATOM 1848 C C . ARG A 1 239 ? -6.006 -22.727 4.139 1.00 69.69 239 ARG A C 1
ATOM 1850 O O . ARG A 1 239 ? -6.395 -23.419 3.201 1.00 69.69 239 ARG A O 1
ATOM 1857 N N . ARG A 1 240 ? -6.850 -22.218 5.042 1.00 66.12 240 ARG A N 1
ATOM 1858 C CA . ARG A 1 240 ? -8.317 -22.321 4.937 1.00 66.12 240 ARG A CA 1
ATOM 1859 C C . ARG A 1 240 ? -8.899 -21.406 3.861 1.00 66.12 240 ARG A C 1
ATOM 1861 O O . ARG A 1 240 ? -10.040 -21.630 3.458 1.00 66.12 240 ARG A O 1
ATOM 1868 N N . LEU A 1 241 ? -8.141 -20.424 3.362 1.00 63.78 241 LEU A N 1
ATOM 1869 C CA . LEU A 1 241 ? -8.516 -19.640 2.183 1.00 63.78 241 LEU A CA 1
ATOM 1870 C C . LEU A 1 241 ? -8.460 -20.536 0.937 1.00 63.78 241 LEU A C 1
ATOM 1872 O O . LEU A 1 241 ? -7.464 -20.617 0.223 1.00 63.78 241 LEU A O 1
ATOM 1876 N N . ARG A 1 242 ? -9.553 -21.258 0.703 1.00 55.81 242 ARG A N 1
ATOM 1877 C CA . ARG A 1 242 ? -9.738 -22.160 -0.434 1.00 55.81 242 ARG A CA 1
ATOM 1878 C C . ARG A 1 242 ? -10.260 -21.357 -1.620 1.00 55.81 242 ARG A C 1
ATOM 1880 O O . ARG A 1 242 ? -11.450 -21.049 -1.687 1.00 55.81 242 ARG A O 1
ATOM 1887 N N . TYR A 1 243 ? -9.367 -20.997 -2.539 1.00 54.97 243 TYR A N 1
ATOM 1888 C CA . TYR A 1 243 ? -9.697 -20.215 -3.737 1.00 54.97 243 TYR A CA 1
ATOM 1889 C C . TYR A 1 243 ? -10.802 -20.887 -4.562 1.00 54.97 243 TYR A C 1
ATOM 1891 O O . TYR A 1 243 ? -11.756 -20.239 -4.965 1.00 54.97 243 TYR A O 1
ATOM 1899 N N . ASP A 1 244 ? -10.745 -22.205 -4.704 1.00 48.50 244 ASP A N 1
ATOM 1900 C CA . ASP A 1 244 ? -11.675 -23.030 -5.481 1.00 48.50 244 ASP A CA 1
ATOM 1901 C C . ASP A 1 244 ? -13.123 -22.989 -4.949 1.00 48.50 244 ASP A C 1
ATOM 1903 O O . ASP A 1 244 ? -14.065 -23.139 -5.722 1.00 48.50 244 ASP A O 1
ATOM 1907 N N . THR A 1 245 ? -13.319 -22.734 -3.649 1.00 48.53 245 THR A N 1
ATOM 1908 C CA . THR A 1 245 ? -14.649 -22.610 -3.017 1.00 48.53 245 THR A CA 1
ATOM 1909 C C . THR A 1 245 ? -15.061 -21.162 -2.745 1.00 48.53 245 THR A C 1
ATOM 1911 O O . THR A 1 245 ? -16.245 -20.885 -2.604 1.00 48.53 245 THR A O 1
ATOM 1914 N N . LEU A 1 246 ? -14.114 -20.218 -2.675 1.00 50.66 246 LEU A N 1
ATOM 1915 C CA . LEU A 1 246 ? -14.397 -18.793 -2.434 1.00 50.66 246 LEU A CA 1
ATOM 1916 C C . LEU A 1 246 ? -15.093 -18.106 -3.620 1.00 50.66 246 LEU A C 1
ATOM 1918 O O . LEU A 1 246 ? -15.751 -17.086 -3.414 1.00 50.66 246 LEU A O 1
ATOM 1922 N N . PHE A 1 247 ? -14.955 -18.668 -4.826 1.00 50.59 247 PHE A N 1
ATOM 1923 C CA . PHE A 1 247 ? -15.561 -18.180 -6.072 1.00 50.59 247 PHE A CA 1
ATOM 1924 C C . PHE A 1 247 ? -16.733 -19.048 -6.573 1.00 50.59 247 PHE A C 1
ATOM 1926 O O . PHE A 1 247 ? -17.240 -18.819 -7.669 1.00 50.59 247 PHE A O 1
ATOM 1933 N N . GLN A 1 248 ? -17.183 -20.037 -5.789 1.00 41.59 248 GLN A N 1
ATOM 1934 C CA . GLN A 1 248 ? -18.445 -20.739 -6.039 1.00 41.59 248 GLN A CA 1
ATOM 1935 C C . GLN A 1 248 ? -19.589 -19.939 -5.402 1.00 41.59 248 GLN A C 1
ATOM 1937 O O . GLN A 1 248 ? -19.851 -20.051 -4.210 1.00 41.59 248 GLN A O 1
ATOM 1942 N N . GLY A 1 249 ? -20.228 -19.088 -6.202 1.00 41.22 249 GLY A N 1
ATOM 1943 C CA . GLY A 1 249 ? -21.315 -18.196 -5.787 1.00 41.22 249 GLY A CA 1
ATOM 1944 C C . GLY A 1 249 ? -21.129 -16.822 -6.419 1.00 41.22 249 GLY A C 1
ATOM 1945 O O . GLY A 1 249 ? -20.037 -16.255 -6.367 1.00 41.22 249 GLY A O 1
ATOM 1946 N N . SER A 1 250 ? -22.163 -16.309 -7.086 1.00 34.47 250 SER A N 1
ATOM 1947 C CA . SER A 1 250 ? -22.079 -15.016 -7.758 1.00 34.47 250 SER A CA 1
ATOM 1948 C C . SER A 1 250 ? -21.789 -13.915 -6.726 1.00 34.47 250 SER A C 1
ATOM 1950 O O . SER A 1 250 ? -22.456 -13.810 -5.700 1.00 34.47 250 SER A O 1
ATOM 1952 N N . VAL A 1 251 ? -20.793 -13.062 -6.990 1.00 41.06 251 VAL A N 1
ATOM 1953 C CA . VAL A 1 251 ? -20.493 -11.875 -6.157 1.00 41.06 251 VAL A CA 1
ATOM 1954 C C . VAL A 1 251 ? -21.697 -10.910 -6.100 1.00 41.06 251 VAL A C 1
ATOM 1956 O O . VAL A 1 251 ? -21.757 -10.034 -5.243 1.00 41.06 251 VAL A O 1
ATOM 1959 N N . ALA A 1 252 ? -22.682 -11.096 -6.984 1.00 32.44 252 ALA A N 1
ATOM 1960 C CA . ALA A 1 252 ? -23.865 -10.261 -7.120 1.00 32.44 252 ALA A CA 1
ATOM 1961 C C . ALA A 1 252 ? -24.935 -10.474 -6.028 1.00 32.44 252 ALA A C 1
ATOM 1963 O O . ALA A 1 252 ? -25.729 -9.566 -5.804 1.00 32.44 252 ALA A O 1
ATOM 1964 N N . GLU A 1 253 ? -24.972 -11.615 -5.328 1.00 31.50 253 GLU A N 1
ATOM 1965 C CA . GLU A 1 253 ? -26.111 -11.942 -4.444 1.00 31.50 253 GLU A CA 1
ATOM 1966 C C . GLU A 1 253 ? -25.892 -11.607 -2.954 1.00 31.50 253 GLU A C 1
ATOM 1968 O O . GLU A 1 253 ? -26.851 -11.279 -2.257 1.00 31.50 253 GLU A O 1
ATOM 1973 N N . GLU A 1 254 ? -24.655 -11.590 -2.440 1.00 35.19 254 GLU A N 1
ATOM 1974 C CA . GLU A 1 254 ? -24.402 -11.324 -1.005 1.00 35.19 254 GLU A CA 1
ATOM 1975 C C . GLU A 1 254 ? -24.412 -9.827 -0.622 1.00 35.19 254 GLU A C 1
ATOM 1977 O O . GLU A 1 254 ? -24.464 -9.493 0.562 1.00 35.19 254 GLU A O 1
ATOM 1982 N N . LEU A 1 255 ? -24.404 -8.904 -1.593 1.00 38.44 255 LEU A N 1
ATOM 1983 C CA . LEU A 1 255 ? -24.354 -7.453 -1.341 1.00 38.44 255 LEU A CA 1
ATOM 1984 C C . LEU A 1 255 ? -25.703 -6.833 -0.927 1.00 38.44 255 LEU A C 1
ATOM 1986 O O . LEU A 1 255 ? -25.724 -5.692 -0.474 1.00 38.44 255 LEU A O 1
ATOM 1990 N N . HIS A 1 256 ? -26.815 -7.569 -1.022 1.00 30.91 256 HIS A N 1
ATOM 1991 C CA . HIS A 1 256 ? -28.152 -7.045 -0.712 1.00 30.91 256 HIS A CA 1
ATOM 1992 C C . HIS A 1 256 ? -28.651 -7.302 0.719 1.00 30.91 256 HIS A C 1
ATOM 1994 O O . HIS A 1 256 ? -29.698 -6.773 1.088 1.00 30.91 256 HIS A O 1
ATOM 2000 N N . HIS A 1 257 ? -27.927 -8.062 1.549 1.00 28.19 257 HIS A N 1
ATOM 2001 C CA . HIS A 1 257 ? -28.439 -8.505 2.857 1.00 28.19 257 HIS A CA 1
ATOM 2002 C C . HIS A 1 257 ? -27.821 -7.848 4.097 1.00 28.19 257 HIS A C 1
ATOM 2004 O O . HIS A 1 257 ? -28.060 -8.307 5.212 1.00 28.19 257 HIS A O 1
ATOM 2010 N N . VAL A 1 258 ? -27.096 -6.740 3.941 1.00 31.70 258 VAL A N 1
ATOM 2011 C CA . VAL A 1 258 ? -26.678 -5.914 5.085 1.00 31.70 258 VAL A CA 1
ATOM 2012 C C . VAL A 1 258 ? -26.997 -4.447 4.792 1.00 31.70 258 VAL A C 1
ATOM 2014 O O . VAL A 1 258 ? -26.107 -3.651 4.501 1.00 31.70 258 VAL A O 1
ATOM 2017 N N . ALA A 1 259 ? -28.294 -4.137 4.816 1.00 31.39 259 ALA A N 1
ATOM 2018 C CA . ALA A 1 259 ? -28.836 -2.789 4.970 1.00 31.39 259 ALA A CA 1
ATOM 2019 C C . ALA A 1 259 ? -29.295 -2.597 6.422 1.00 31.39 259 ALA A C 1
ATOM 2021 O O . ALA A 1 259 ? -29.796 -3.589 7.004 1.00 31.39 259 ALA A O 1
#